Protein AF-A0A9K3L4Z2-F1 (afdb_monomer)

pLDDT: mean 72.69, std 15.09, range [35.88, 93.69]

Sequence (252 aa):
MVKKVGIGAVCSAPLRYMRPLRVIQTKHPQIVGTPRIEQLLALRKELKRLNKRLQVCIVFRHDDFPNEEIYCHERFCRVEVESPTAQLFGDIEADEDVEVVEEEEPTDELPAEVQPHSVGVDDRFLLRNDGFNVDDDRDPAPENIPVPGETLNDQQTWGWGGRCHRKVFGAADDKPKLIQLTDSESKLMTILSLFLCLFPATYLDEVLLAEINRNLDKEKARRIGLGEFLRFLGLWYYMAGLRRILTLTAGL

Organism: NCBI:txid303405

Mean predicted aligned error: 21.63 Å

Secondary structure (DSSP, 8-state):
--PPPBTT-EEEEEGGG-B-HHHHHHH-S---S-PEEEEEEEEEEEEEEETTEEEEEEEEEETTEEEEEEEEEGGG-EEEEPPPGGGBPP-------------PPP-----S------TTS-HHHHHHHTT-----TTSPPGGGSPPTTPPPPTTS--S--SS-HHHHTT--------TT--TTHHHHS-HHHHHHTTS-HHHIIIIIHHHHHHHHHHTTPPP--HHHHHHHHHHHHHHHHHHHHHHHHTT-

Foldseek 3Di:
DQFFDFQFFWKKFWLVQKDPPVLSCVVVVDPDDTDIDTRWGFHDWDFDQDPNATATKTWTDDPSCNPDIMIGGPVRIDTPGHDDPVGTDDDDDRDPDPDDDDDDDDDDDDDDDPDPDDPDDDCVVVCVVVVDPDDDPVPDDPVLDDDPPDDDDPVSDDDDPPDDVCVVVVPDPDDDDDPPDDPVRVVVDDPVVVVVSVDDPCCCPPPVLVVVQVVCVVVVHDRDDPVRVVVVVVVVVVVVVVVVVCVVVVVD

Solvent-accessible surface area (backbone atoms only — not comparable to full-atom values): 16151 Å² total; per-residue (Å²): 132,86,78,63,67,14,46,67,13,31,22,33,36,42,56,86,63,44,31,57,58,67,67,51,38,74,78,47,78,74,76,78,79,74,58,64,47,68,72,29,32,29,61,49,79,44,81,42,77,52,97,90,38,77,36,52,22,37,33,26,45,35,84,94,38,80,88,50,76,34,34,31,49,50,93,58,56,41,75,75,43,75,29,66,84,92,38,53,63,74,93,72,76,67,81,79,76,86,76,81,84,75,91,77,78,96,69,84,88,70,80,93,72,80,72,88,74,69,94,87,61,71,62,67,63,54,42,46,71,74,68,44,88,73,84,72,87,77,67,67,56,81,88,69,55,77,58,94,87,63,78,82,56,87,85,76,62,90,72,87,83,86,63,61,64,56,60,74,72,65,54,72,92,71,70,95,70,61,93,90,55,54,83,69,57,62,72,74,46,51,73,67,58,56,54,52,72,77,48,62,64,66,54,46,58,66,49,51,44,46,52,51,34,57,52,30,55,74,71,71,47,80,78,70,53,72,72,56,52,51,50,51,53,51,50,53,54,50,55,62,51,46,57,60,50,52,63,60,58,72,73,109

Radius of gyration: 30.47 Å; Cα contacts (8 Å, |Δi|>4): 217; chains: 1; bounding box: 78×67×71 Å

Structure (mmCIF, N/CA/C/O backbone):
data_AF-A0A9K3L4Z2-F1
#
_entry.id   AF-A0A9K3L4Z2-F1
#
loop_
_atom_site.group_PDB
_atom_site.id
_atom_site.type_symbol
_atom_site.label_atom_id
_atom_site.label_alt_id
_atom_site.label_comp_id
_atom_site.label_asym_id
_atom_site.label_entity_id
_atom_site.label_seq_id
_atom_site.pdbx_PDB_ins_code
_atom_site.Cartn_x
_atom_site.Cartn_y
_atom_site.Cartn_z
_atom_site.occupancy
_atom_site.B_iso_or_equiv
_atom_site.auth_seq_id
_atom_site.auth_comp_id
_atom_site.auth_asym_id
_atom_site.auth_atom_id
_atom_site.pdbx_PDB_model_num
ATOM 1 N N . MET A 1 1 ? 22.166 -13.997 -35.007 1.00 44.91 1 MET A N 1
ATOM 2 C CA . MET A 1 1 ? 23.230 -14.349 -34.044 1.00 44.91 1 MET A CA 1
ATOM 3 C C . MET A 1 1 ? 22.890 -13.704 -32.714 1.00 44.91 1 MET A C 1
ATOM 5 O O . MET A 1 1 ? 22.594 -12.514 -32.699 1.00 44.91 1 MET A O 1
ATOM 9 N N . VAL A 1 2 ? 22.825 -14.490 -31.638 1.00 56.91 2 VAL A N 1
ATOM 10 C CA . VAL A 1 2 ? 22.611 -13.967 -30.282 1.00 56.91 2 VAL A CA 1
ATOM 11 C C . VAL A 1 2 ? 23.925 -13.331 -29.848 1.00 56.91 2 VAL A C 1
ATOM 13 O O . VAL A 1 2 ? 24.917 -14.039 -29.685 1.00 56.91 2 VAL A O 1
ATOM 16 N N . LYS A 1 3 ? 23.947 -12.000 -29.747 1.00 64.50 3 LYS A N 1
ATOM 17 C CA . LYS A 1 3 ? 25.141 -11.266 -29.330 1.00 64.50 3 LYS A CA 1
ATOM 18 C C . LYS A 1 3 ? 25.457 -11.611 -27.879 1.00 64.50 3 LYS A C 1
ATOM 20 O O . LYS A 1 3 ? 24.581 -11.479 -27.023 1.00 64.50 3 LYS A O 1
ATOM 25 N N . LYS A 1 4 ? 26.678 -12.067 -27.607 1.00 66.81 4 LYS A N 1
ATOM 26 C CA . LYS A 1 4 ? 27.110 -12.456 -26.258 1.00 66.81 4 LYS A CA 1
ATOM 27 C C . LYS A 1 4 ? 27.715 -11.258 -25.527 1.00 66.81 4 LYS A C 1
ATOM 29 O O . LYS A 1 4 ? 28.406 -10.439 -26.129 1.00 66.81 4 LYS A O 1
ATOM 34 N N . VAL A 1 5 ? 27.441 -11.151 -24.229 1.00 70.00 5 VAL A N 1
ATOM 35 C CA . VAL A 1 5 ? 28.008 -10.101 -23.374 1.00 70.00 5 VAL A CA 1
ATOM 36 C C . VAL A 1 5 ? 29.368 -10.578 -22.854 1.00 70.00 5 VAL A C 1
ATOM 38 O O . VAL A 1 5 ? 29.492 -11.698 -22.360 1.00 70.00 5 VAL A O 1
ATOM 41 N N . GLY A 1 6 ? 30.381 -9.722 -22.945 1.00 71.88 6 GLY A N 1
ATOM 42 C CA . GLY A 1 6 ? 31.702 -9.938 -22.355 1.00 71.88 6 GLY A CA 1
ATOM 43 C C . GLY A 1 6 ? 32.213 -8.687 -21.649 1.00 71.88 6 GLY A C 1
ATOM 44 O O . GLY A 1 6 ? 31.587 -7.626 -21.726 1.00 71.88 6 GLY A O 1
ATOM 45 N N . ILE A 1 7 ? 33.354 -8.804 -20.972 1.00 74.56 7 ILE A N 1
ATOM 46 C CA . ILE A 1 7 ? 34.056 -7.672 -20.357 1.00 74.56 7 ILE A CA 1
ATOM 47 C C . ILE A 1 7 ? 34.390 -6.665 -21.467 1.00 74.56 7 ILE A C 1
ATOM 49 O O . ILE A 1 7 ? 34.905 -7.034 -22.522 1.00 74.56 7 ILE A O 1
ATOM 53 N N . GLY A 1 8 ? 34.026 -5.400 -21.267 1.00 72.75 8 GLY A N 1
ATOM 54 C CA . GLY A 1 8 ? 34.211 -4.320 -22.238 1.00 72.75 8 GLY A CA 1
ATOM 55 C C . GLY A 1 8 ? 33.156 -4.237 -23.348 1.00 72.75 8 GLY A C 1
ATOM 56 O O . GLY A 1 8 ? 33.296 -3.398 -24.236 1.00 72.75 8 GLY A O 1
ATOM 57 N N . ALA A 1 9 ? 32.100 -5.060 -23.326 1.00 81.00 9 ALA A N 1
ATOM 58 C CA . ALA A 1 9 ? 31.003 -4.936 -24.288 1.00 81.00 9 ALA A CA 1
ATOM 59 C C . ALA A 1 9 ? 30.229 -3.625 -24.078 1.00 81.00 9 ALA A C 1
ATOM 61 O O . ALA A 1 9 ? 29.885 -3.273 -22.945 1.00 81.00 9 ALA A O 1
ATOM 62 N N . VAL A 1 10 ? 29.909 -2.937 -25.179 1.00 84.56 10 VAL A N 1
ATOM 63 C CA . VAL A 1 10 ? 29.081 -1.725 -25.152 1.00 84.56 10 VAL A CA 1
ATOM 64 C C . VAL A 1 10 ? 27.622 -2.137 -25.253 1.00 84.56 10 VAL A C 1
ATOM 66 O O . VAL A 1 10 ? 27.203 -2.775 -26.225 1.00 84.56 10 VAL A O 1
ATOM 69 N N . CYS A 1 11 ? 26.852 -1.787 -24.231 1.00 85.62 11 CYS A N 1
ATOM 70 C CA . CYS A 1 11 ? 25.474 -2.211 -24.062 1.00 85.62 11 CYS A CA 1
ATOM 71 C C . CYS A 1 11 ? 24.530 -1.016 -23.910 1.00 85.62 11 CYS A C 1
ATOM 73 O O . CYS A 1 11 ? 24.928 0.069 -23.492 1.00 85.62 11 CYS A O 1
ATOM 75 N N . SER A 1 12 ? 23.246 -1.248 -24.169 1.00 86.75 12 SER A N 1
ATOM 76 C CA . SER A 1 12 ? 22.172 -0.343 -23.774 1.00 86.75 12 SER A CA 1
ATOM 77 C C . SER A 1 12 ? 21.147 -1.041 -22.895 1.00 86.75 12 SER A C 1
ATOM 79 O O . SER A 1 12 ? 20.778 -2.197 -23.130 1.00 86.75 12 SER A O 1
ATOM 81 N N . ALA A 1 13 ? 20.634 -0.326 -21.894 1.00 87.69 13 ALA A N 1
ATOM 82 C CA . ALA A 1 13 ? 19.644 -0.842 -20.953 1.00 87.69 13 ALA A CA 1
ATOM 83 C C . ALA A 1 13 ? 18.588 0.222 -20.592 1.00 87.69 13 ALA A C 1
ATOM 85 O O . ALA A 1 13 ? 18.886 1.416 -20.541 1.00 87.69 13 ALA A O 1
ATOM 86 N N . PRO A 1 14 ? 17.329 -0.182 -20.348 1.00 87.75 14 PRO A N 1
ATOM 87 C CA . PRO A 1 14 ? 16.264 0.727 -19.929 1.00 87.75 14 PRO A CA 1
ATOM 88 C C . PRO A 1 14 ? 16.491 1.274 -18.510 1.00 87.75 14 PRO A C 1
ATOM 90 O O . PRO A 1 14 ? 16.608 0.508 -17.551 1.00 87.75 14 PRO A O 1
ATOM 93 N N . LEU A 1 15 ? 16.426 2.601 -18.357 1.00 85.88 15 LEU A N 1
ATOM 94 C CA . LEU A 1 15 ? 16.711 3.329 -17.112 1.00 85.88 15 LEU A CA 1
ATOM 95 C C . LEU A 1 15 ? 15.888 2.835 -15.908 1.00 85.88 15 LEU A C 1
ATOM 97 O O . LEU A 1 15 ? 16.384 2.752 -14.788 1.00 85.88 15 LEU A O 1
ATOM 101 N N . ARG A 1 16 ? 14.632 2.433 -16.144 1.00 83.44 16 ARG A N 1
ATOM 102 C CA . ARG A 1 16 ? 13.699 1.925 -15.118 1.00 83.44 16 ARG A CA 1
ATOM 103 C C . ARG A 1 16 ? 14.215 0.683 -14.376 1.00 83.44 16 ARG A C 1
ATOM 105 O O . ARG A 1 16 ? 13.893 0.479 -13.201 1.00 83.44 16 ARG A O 1
ATOM 112 N N . TYR A 1 17 ? 14.974 -0.161 -15.069 1.00 86.25 17 TYR A N 1
ATOM 113 C CA . TYR A 1 17 ? 15.453 -1.443 -14.548 1.00 86.25 17 TYR A CA 1
ATOM 114 C C . TYR A 1 17 ? 16.904 -1.383 -14.067 1.00 86.25 17 TYR A C 1
ATOM 116 O O . TYR A 1 17 ? 17.427 -2.385 -13.585 1.00 86.25 17 TYR A O 1
ATOM 124 N N . MET A 1 18 ? 17.540 -0.215 -14.158 1.00 86.75 18 MET A N 1
ATOM 125 C CA . MET A 1 18 ? 18.882 0.005 -13.640 1.00 86.75 18 MET A CA 1
ATOM 126 C C . MET A 1 18 ? 18.853 0.137 -12.108 1.00 86.75 18 MET A C 1
ATOM 128 O O . MET A 1 18 ? 17.848 0.524 -11.490 1.00 86.75 18 MET A O 1
ATOM 132 N N . ARG A 1 19 ? 19.972 -0.206 -11.475 1.00 88.12 19 ARG A N 1
ATOM 133 C CA . ARG A 1 19 ? 20.229 -0.086 -10.035 1.00 88.12 19 ARG A CA 1
ATOM 134 C C . ARG A 1 19 ? 21.661 0.417 -9.808 1.00 88.12 19 ARG A C 1
ATOM 136 O O . ARG A 1 19 ? 22.475 0.212 -10.696 1.00 88.12 19 ARG A O 1
ATOM 143 N N . PRO A 1 20 ? 21.997 1.011 -8.648 1.00 87.12 20 PRO A N 1
ATOM 144 C CA . PRO A 1 20 ? 21.116 1.363 -7.532 1.00 87.12 20 PRO A CA 1
ATOM 145 C C . PRO A 1 20 ? 20.134 2.490 -7.883 1.00 87.12 20 PRO A C 1
ATOM 147 O O . PRO A 1 20 ? 20.487 3.457 -8.546 1.00 87.12 20 PRO A O 1
ATOM 150 N N . LEU A 1 21 ? 18.888 2.388 -7.407 1.00 83.69 21 LEU A N 1
ATOM 151 C CA . LEU A 1 21 ? 17.825 3.335 -7.777 1.00 83.69 21 LEU A CA 1
ATOM 152 C C . LEU A 1 21 ? 18.119 4.774 -7.315 1.00 83.69 21 LEU A C 1
ATOM 154 O O . LEU A 1 21 ? 17.754 5.716 -8.005 1.00 83.69 21 LEU A O 1
ATOM 158 N N . ARG A 1 22 ? 18.811 4.934 -6.177 1.00 84.00 22 ARG A N 1
ATOM 159 C CA . ARG A 1 22 ? 19.188 6.245 -5.619 1.00 84.00 22 ARG A CA 1
ATOM 160 C C . ARG A 1 22 ? 20.042 7.049 -6.599 1.00 84.00 22 ARG A C 1
ATOM 162 O O . ARG A 1 22 ? 19.693 8.175 -6.918 1.00 84.00 22 ARG A O 1
ATOM 169 N N . VAL A 1 23 ? 21.093 6.423 -7.123 1.00 83.94 23 VAL A N 1
ATOM 170 C CA . VAL A 1 23 ? 22.027 6.997 -8.105 1.00 83.94 23 VAL A CA 1
ATOM 171 C C . VAL A 1 23 ? 21.284 7.502 -9.342 1.00 83.94 23 VAL A C 1
ATOM 173 O O . VAL A 1 23 ? 21.450 8.636 -9.788 1.00 83.94 23 VAL A O 1
ATOM 176 N N . ILE A 1 24 ? 20.384 6.664 -9.851 1.00 84.75 24 ILE A N 1
ATOM 177 C CA . ILE A 1 24 ? 19.607 6.945 -11.056 1.00 84.75 24 ILE A CA 1
ATOM 178 C C . ILE A 1 24 ? 18.611 8.080 -10.821 1.00 84.75 24 ILE A C 1
ATOM 180 O O . ILE A 1 24 ? 18.479 8.957 -11.668 1.00 84.75 24 ILE A O 1
ATOM 184 N N . GLN A 1 25 ? 17.926 8.087 -9.676 1.00 81.94 25 GLN A N 1
ATOM 185 C CA . GLN A 1 25 ? 16.937 9.111 -9.333 1.00 81.94 25 GLN A CA 1
ATOM 186 C C . GLN A 1 25 ? 17.565 10.480 -9.071 1.00 81.94 25 GLN A C 1
ATOM 188 O O . GLN A 1 25 ? 16.950 11.486 -9.414 1.00 81.94 25 GLN A O 1
ATOM 193 N N . THR A 1 26 ? 18.781 10.534 -8.519 1.00 83.12 26 THR A N 1
ATOM 194 C CA . THR A 1 26 ? 19.517 11.795 -8.341 1.00 83.12 26 THR A CA 1
ATOM 195 C C . THR A 1 26 ? 19.740 12.498 -9.679 1.00 83.12 26 THR A C 1
ATOM 197 O O . THR A 1 26 ? 19.582 13.712 -9.771 1.00 83.12 26 THR A O 1
ATOM 200 N N . LYS A 1 27 ? 20.078 11.738 -10.728 1.00 79.00 27 LYS A N 1
ATOM 201 C CA . LYS A 1 27 ? 20.357 12.290 -12.060 1.00 79.00 27 LYS A CA 1
ATOM 202 C C . LYS A 1 27 ? 19.108 12.416 -12.941 1.00 79.00 27 LYS A C 1
ATOM 204 O O . LYS A 1 27 ? 19.005 13.350 -13.730 1.00 79.00 27 LYS A O 1
ATOM 209 N N . HIS A 1 28 ? 18.138 11.517 -12.778 1.00 75.38 28 HIS A N 1
ATOM 210 C CA . HIS A 1 28 ? 16.884 11.490 -13.534 1.00 75.38 28 HIS A CA 1
ATOM 211 C C . HIS A 1 28 ? 15.667 11.425 -12.590 1.00 75.38 28 HIS A C 1
ATOM 213 O O . HIS A 1 28 ? 15.054 10.365 -12.437 1.00 75.38 28 HIS A O 1
ATOM 219 N N . PRO A 1 29 ? 15.277 12.553 -11.964 1.00 69.69 29 PRO A N 1
ATOM 220 C CA . PRO A 1 29 ? 14.195 12.592 -10.974 1.00 69.69 29 PRO A CA 1
ATOM 221 C C . PRO A 1 29 ? 12.802 12.339 -11.571 1.00 69.69 29 PRO A C 1
ATOM 223 O O . PRO A 1 29 ? 11.899 11.892 -10.866 1.00 69.69 29 PRO A O 1
ATOM 226 N N . GLN A 1 30 ? 12.615 12.586 -12.871 1.00 69.50 30 GLN A N 1
ATOM 227 C CA . GLN A 1 30 ? 11.361 12.340 -13.586 1.00 69.50 30 GLN A CA 1
ATOM 228 C C . GLN A 1 30 ? 11.618 11.473 -14.817 1.00 69.50 30 GLN A C 1
ATOM 230 O O . GLN A 1 30 ? 11.832 11.961 -15.925 1.00 69.50 30 GLN A O 1
ATOM 235 N N . ILE A 1 31 ? 11.605 10.156 -14.618 1.00 65.31 31 ILE A N 1
ATOM 236 C CA . ILE A 1 31 ? 11.693 9.195 -15.718 1.00 65.31 31 ILE A CA 1
ATOM 237 C C . ILE A 1 31 ? 10.312 9.109 -16.378 1.00 65.31 31 ILE A C 1
ATOM 239 O O . ILE A 1 31 ? 9.449 8.349 -15.940 1.00 65.31 31 ILE A O 1
ATOM 243 N N . VAL A 1 32 ? 10.087 9.909 -17.419 1.00 62.50 32 VAL A N 1
ATOM 244 C CA . VAL A 1 32 ? 8.883 9.807 -18.254 1.00 62.50 32 VAL A CA 1
ATOM 245 C C . VAL A 1 32 ? 9.135 8.750 -19.333 1.00 62.50 32 VAL A C 1
ATOM 247 O O . VAL A 1 32 ? 10.020 8.899 -20.171 1.00 62.50 32 VAL A O 1
ATOM 250 N N . GLY A 1 33 ? 8.378 7.651 -19.296 1.00 68.56 33 GLY A N 1
ATOM 251 C CA . GLY A 1 33 ? 8.519 6.530 -20.235 1.00 68.56 33 GLY A CA 1
ATOM 252 C C . GLY A 1 33 ? 9.623 5.531 -19.863 1.00 68.56 33 GLY A C 1
ATOM 253 O O . GLY A 1 33 ? 9.927 5.314 -18.690 1.00 68.56 33 GLY A O 1
ATOM 254 N N . THR A 1 34 ? 10.204 4.870 -20.868 1.00 68.31 34 THR A N 1
ATOM 255 C CA . THR A 1 34 ? 11.309 3.905 -20.704 1.00 68.31 34 THR A CA 1
ATOM 256 C C . THR A 1 34 ? 12.524 4.312 -21.543 1.00 68.31 34 THR A C 1
ATOM 258 O O . THR A 1 34 ? 12.875 3.588 -22.481 1.00 68.31 34 THR A O 1
ATOM 261 N N . PRO A 1 35 ? 13.162 5.464 -21.252 1.00 80.75 35 PRO A N 1
ATOM 262 C CA . PRO A 1 35 ? 14.387 5.848 -21.943 1.00 80.75 35 PRO A CA 1
ATOM 263 C C . PRO A 1 35 ? 15.467 4.785 -21.706 1.00 80.75 35 PRO A C 1
ATOM 265 O O . PRO A 1 35 ? 15.578 4.221 -20.610 1.00 80.75 35 PRO A O 1
ATOM 268 N N . ARG A 1 36 ? 16.231 4.472 -22.753 1.00 85.38 36 ARG A N 1
ATOM 269 C CA . ARG A 1 36 ? 17.397 3.589 -22.666 1.00 85.38 36 ARG A CA 1
ATOM 270 C C . ARG A 1 36 ? 18.640 4.450 -22.487 1.00 85.38 36 ARG A C 1
ATOM 272 O O . ARG A 1 36 ? 18.758 5.473 -23.149 1.00 85.38 36 ARG A O 1
ATOM 279 N N . ILE A 1 37 ? 19.532 4.030 -21.596 1.00 83.69 37 ILE A N 1
ATOM 280 C CA . ILE A 1 37 ? 20.902 4.540 -21.566 1.00 83.69 37 ILE A CA 1
ATOM 281 C C . ILE A 1 37 ? 21.705 3.693 -22.549 1.00 83.69 37 ILE A C 1
ATOM 283 O O . ILE A 1 37 ? 21.645 2.461 -22.483 1.00 83.69 37 ILE A O 1
ATOM 287 N N . GLU A 1 38 ? 22.402 4.358 -23.459 1.00 85.81 38 GLU A N 1
ATOM 288 C CA . GLU A 1 38 ? 23.345 3.766 -24.410 1.00 85.81 38 GLU A CA 1
ATOM 289 C C . GLU A 1 38 ? 24.772 3.853 -23.847 1.00 85.81 38 GLU A C 1
ATOM 291 O O . GLU A 1 38 ? 24.983 4.459 -22.805 1.00 85.81 38 GLU A O 1
ATOM 296 N N . GLN A 1 39 ? 25.757 3.241 -24.504 1.00 83.31 39 GLN A N 1
ATOM 297 C CA . GLN A 1 39 ? 27.177 3.355 -24.120 1.00 83.31 39 GLN A CA 1
ATOM 298 C C . GLN A 1 39 ? 27.545 2.818 -22.718 1.00 83.31 39 GLN A C 1
ATOM 300 O O . GLN A 1 39 ? 28.528 3.239 -22.108 1.00 83.31 39 GLN A O 1
ATOM 305 N N . LEU A 1 40 ? 26.800 1.841 -22.194 1.00 83.50 40 LEU A N 1
ATOM 306 C CA . LEU A 1 40 ? 27.140 1.168 -20.937 1.00 83.50 40 LEU A CA 1
ATOM 307 C C . LEU A 1 40 ? 28.300 0.193 -21.161 1.00 83.50 40 LEU A C 1
ATOM 309 O O . LEU A 1 40 ? 28.169 -0.750 -21.942 1.00 83.50 40 LEU A O 1
ATOM 313 N N . LEU A 1 41 ? 29.406 0.368 -20.439 1.00 85.25 41 LEU A N 1
ATOM 314 C CA . LEU A 1 41 ? 30.552 -0.540 -20.502 1.00 85.25 41 LEU A CA 1
ATOM 315 C C . LEU A 1 41 ? 30.379 -1.678 -19.499 1.00 85.25 41 LEU A C 1
ATOM 317 O O . LEU A 1 41 ? 30.416 -1.447 -18.290 1.00 85.25 41 LEU A O 1
ATOM 321 N N . ALA A 1 42 ? 30.195 -2.904 -19.990 1.00 84.44 42 ALA A N 1
ATOM 322 C CA . ALA A 1 42 ? 30.055 -4.085 -19.142 1.00 84.44 42 ALA A CA 1
ATOM 323 C C . ALA A 1 42 ? 31.389 -4.441 -18.464 1.00 84.44 42 ALA A C 1
ATOM 325 O O . ALA A 1 42 ? 32.400 -4.647 -19.131 1.00 84.44 42 ALA A O 1
ATOM 326 N N . LEU A 1 43 ? 31.393 -4.536 -17.135 1.00 83.25 43 LEU A N 1
ATOM 327 C CA . LEU A 1 43 ? 32.572 -4.898 -16.344 1.00 83.25 43 LEU A CA 1
ATOM 328 C C . LEU A 1 43 ? 32.564 -6.377 -15.975 1.00 83.25 43 LEU A C 1
ATOM 330 O O . LEU A 1 43 ? 33.534 -7.083 -16.226 1.00 83.25 43 LEU A O 1
ATOM 334 N N . ARG A 1 44 ? 31.477 -6.835 -15.347 1.00 83.38 44 ARG A N 1
ATOM 335 C CA . ARG A 1 44 ? 31.371 -8.186 -14.788 1.00 83.38 44 ARG A CA 1
ATOM 336 C C . ARG A 1 44 ? 29.931 -8.672 -14.686 1.00 83.38 44 ARG A C 1
ATOM 338 O O . ARG A 1 44 ? 29.003 -7.863 -14.632 1.00 83.38 44 ARG A O 1
ATOM 345 N N . LYS A 1 45 ? 29.769 -9.994 -14.647 1.00 84.88 45 LYS A N 1
ATOM 346 C CA . LYS A 1 45 ? 28.507 -10.698 -14.395 1.00 84.88 45 LYS A CA 1
ATOM 347 C C . LYS A 1 45 ? 28.513 -11.170 -12.937 1.00 84.88 45 LYS A C 1
ATOM 349 O O . LYS A 1 45 ? 29.452 -11.838 -12.523 1.00 84.88 45 LYS A O 1
ATOM 354 N N . GLU A 1 46 ? 27.513 -10.774 -12.155 1.00 84.38 46 GLU A N 1
ATOM 355 C CA . GLU A 1 46 ? 27.404 -11.064 -10.717 1.00 84.38 46 GLU A CA 1
ATOM 356 C C . GLU A 1 46 ? 25.969 -11.442 -10.337 1.00 84.38 46 GLU A C 1
ATOM 358 O O . GLU A 1 46 ? 25.007 -10.884 -10.869 1.00 84.38 46 GLU A O 1
ATOM 363 N N . LEU A 1 47 ? 25.815 -12.333 -9.355 1.00 82.50 47 LEU A N 1
ATOM 364 C CA . LEU A 1 47 ? 24.529 -12.579 -8.707 1.00 82.50 47 LEU A CA 1
ATOM 365 C C . LEU A 1 47 ? 24.237 -11.444 -7.725 1.00 82.50 47 LEU A C 1
ATOM 367 O O . LEU A 1 47 ? 24.964 -11.234 -6.755 1.00 82.50 47 LEU A O 1
ATOM 371 N N . LYS A 1 48 ? 23.157 -10.699 -7.969 1.00 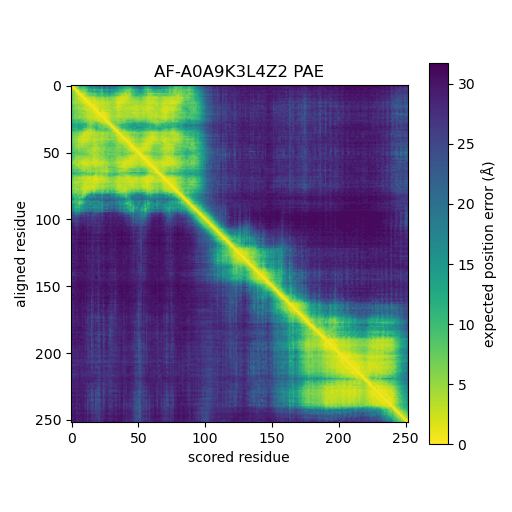83.00 48 LYS A N 1
ATOM 372 C CA . LYS A 1 48 ? 22.681 -9.656 -7.053 1.00 83.00 48 LYS A CA 1
ATOM 373 C C . LYS A 1 48 ? 21.232 -9.896 -6.680 1.00 83.00 48 LYS A C 1
ATOM 375 O O . LYS A 1 48 ? 20.420 -10.346 -7.486 1.00 83.00 48 LYS A O 1
ATOM 380 N N . ARG A 1 49 ? 20.893 -9.554 -5.436 1.00 81.56 49 ARG A N 1
ATOM 381 C CA . ARG A 1 49 ? 19.521 -9.652 -4.942 1.00 81.56 49 ARG A CA 1
ATOM 382 C C . ARG A 1 49 ? 18.673 -8.529 -5.543 1.00 81.56 49 ARG A C 1
ATOM 384 O O . ARG A 1 49 ? 18.766 -7.374 -5.130 1.00 81.56 49 ARG A O 1
ATOM 391 N N . LEU A 1 50 ? 17.830 -8.871 -6.511 1.00 77.69 50 LEU A N 1
ATOM 392 C CA . LEU A 1 50 ? 16.859 -7.981 -7.145 1.00 77.69 50 LEU A CA 1
ATOM 393 C C . LEU A 1 50 ? 15.444 -8.430 -6.778 1.00 77.69 50 LEU A C 1
ATOM 395 O O . LEU A 1 50 ? 15.094 -9.595 -6.919 1.00 77.69 50 LEU A O 1
ATOM 399 N N . ASN A 1 51 ? 14.604 -7.502 -6.307 1.00 76.94 51 ASN A N 1
ATOM 400 C CA . ASN A 1 51 ? 13.208 -7.789 -5.940 1.00 76.94 51 ASN A CA 1
ATOM 401 C C . ASN A 1 51 ? 13.057 -9.038 -5.042 1.00 76.94 51 ASN A C 1
ATOM 403 O O . ASN A 1 51 ? 12.178 -9.865 -5.262 1.00 76.94 51 ASN A O 1
ATOM 407 N N . LYS A 1 52 ? 13.924 -9.153 -4.027 1.00 78.88 52 LYS A N 1
ATOM 408 C CA . LYS A 1 52 ? 14.011 -10.266 -3.061 1.00 78.88 52 LYS A CA 1
ATOM 409 C C . LYS A 1 52 ? 14.533 -11.604 -3.602 1.00 78.88 52 LYS A C 1
ATOM 411 O O . LYS A 1 52 ? 14.782 -12.469 -2.771 1.00 78.88 52 LYS A O 1
ATOM 416 N N . ARG A 1 53 ? 14.783 -11.746 -4.906 1.00 82.81 53 ARG A N 1
ATOM 417 C CA . ARG A 1 53 ? 15.346 -12.958 -5.528 1.00 82.81 53 ARG A CA 1
ATOM 418 C C . ARG A 1 53 ? 16.805 -12.749 -5.925 1.00 82.81 53 ARG A C 1
ATOM 420 O O . ARG A 1 53 ? 17.192 -11.626 -6.253 1.00 82.81 53 ARG A O 1
ATOM 427 N N . LEU A 1 54 ? 17.616 -13.802 -5.887 1.00 83.38 54 LEU A N 1
ATOM 428 C CA . LEU A 1 54 ? 18.954 -13.773 -6.476 1.00 83.38 54 LEU A CA 1
ATOM 429 C C . LEU A 1 54 ? 18.809 -13.829 -7.991 1.00 83.38 54 LEU A C 1
ATOM 431 O O . LEU A 1 54 ? 18.094 -14.669 -8.525 1.00 83.38 54 LEU A O 1
ATOM 435 N N . GLN A 1 55 ? 19.409 -12.865 -8.679 1.00 83.81 55 GLN A N 1
ATOM 436 C CA . GLN A 1 55 ? 19.316 -12.773 -10.126 1.00 83.81 55 GLN A CA 1
ATOM 437 C C . GLN A 1 55 ? 20.663 -12.413 -10.732 1.00 83.81 55 GLN A C 1
ATOM 439 O O . GLN A 1 55 ? 21.426 -11.609 -10.186 1.00 83.81 55 GLN A O 1
ATOM 444 N N . VAL A 1 56 ? 20.915 -12.977 -11.906 1.00 85.62 56 VAL A N 1
ATOM 445 C CA . VAL A 1 56 ? 22.112 -12.721 -12.698 1.00 85.62 56 VAL A CA 1
ATOM 446 C C . VAL A 1 56 ? 22.064 -11.303 -13.266 1.00 85.62 56 VAL A C 1
ATOM 448 O O . VAL A 1 56 ? 21.200 -10.943 -14.075 1.00 85.62 56 VAL A O 1
ATOM 451 N N . CYS A 1 57 ? 23.000 -10.476 -12.817 1.00 86.81 57 CYS A N 1
ATOM 452 C CA . CYS A 1 57 ? 23.103 -9.073 -13.180 1.00 86.81 57 CYS A CA 1
ATOM 453 C C . CYS A 1 57 ? 24.429 -8.787 -13.877 1.00 86.81 57 CYS A C 1
ATOM 455 O O . CYS A 1 57 ? 25.467 -9.348 -13.537 1.00 86.81 57 CYS A O 1
ATOM 457 N N . ILE A 1 58 ? 24.402 -7.850 -14.817 1.00 86.88 58 ILE A N 1
ATOM 458 C CA . ILE A 1 58 ? 25.606 -7.285 -15.419 1.00 86.88 58 ILE A CA 1
ATOM 459 C C . ILE A 1 58 ? 25.868 -5.944 -14.740 1.00 86.88 58 ILE A C 1
ATOM 461 O O . ILE A 1 58 ? 24.962 -5.113 -14.616 1.00 86.88 58 ILE A O 1
ATOM 465 N N . VAL A 1 59 ? 27.098 -5.758 -14.273 1.00 88.50 59 VAL A N 1
ATOM 466 C CA . VAL A 1 59 ? 27.595 -4.509 -13.698 1.00 88.50 59 VAL A CA 1
ATOM 467 C C . VAL A 1 59 ? 28.242 -3.690 -14.807 1.00 88.50 59 VAL A C 1
ATOM 469 O O . VAL A 1 59 ? 29.062 -4.204 -15.569 1.00 88.50 59 VAL A O 1
ATOM 472 N N . PHE A 1 60 ? 27.882 -2.415 -14.881 1.00 88.56 60 PHE A N 1
ATOM 473 C CA . PHE A 1 60 ? 28.322 -1.468 -15.888 1.00 88.56 60 PHE A CA 1
ATOM 474 C C . PHE A 1 60 ? 29.004 -0.252 -15.263 1.00 88.56 60 PHE A C 1
ATOM 476 O O . PHE A 1 60 ? 28.679 0.175 -14.150 1.00 88.56 60 PHE A O 1
ATOM 483 N N . ARG A 1 61 ? 29.892 0.351 -16.051 1.00 87.50 61 ARG A N 1
ATOM 484 C CA . ARG A 1 61 ? 30.394 1.711 -15.859 1.00 87.50 61 ARG A CA 1
ATOM 485 C C . ARG A 1 61 ? 29.866 2.599 -16.979 1.00 87.50 61 ARG A C 1
ATOM 487 O O . ARG A 1 61 ? 29.742 2.152 -18.118 1.00 87.50 61 ARG A O 1
ATOM 494 N N . HIS A 1 62 ? 29.548 3.842 -16.652 1.00 85.69 62 HIS A N 1
ATOM 495 C CA . HIS A 1 62 ? 29.063 4.818 -17.617 1.00 85.69 62 HIS A CA 1
ATOM 496 C C . HIS A 1 62 ? 29.581 6.206 -17.247 1.00 85.69 62 HIS A C 1
ATOM 498 O O . HIS A 1 62 ? 29.683 6.522 -16.062 1.00 85.69 62 HIS A O 1
ATOM 504 N N . ASP A 1 63 ? 29.878 7.039 -18.242 1.00 82.62 63 ASP A N 1
ATOM 505 C CA . ASP A 1 63 ? 30.475 8.367 -18.033 1.00 82.62 63 ASP A CA 1
ATOM 506 C C . ASP A 1 63 ? 29.556 9.302 -17.240 1.00 82.62 63 ASP A C 1
ATOM 508 O O . ASP A 1 63 ? 30.012 10.126 -16.451 1.00 82.62 63 ASP A O 1
ATOM 512 N N . ASP A 1 64 ? 28.242 9.107 -17.372 1.00 79.56 64 ASP A N 1
ATOM 513 C CA . ASP A 1 64 ? 27.252 9.807 -16.552 1.00 79.56 64 ASP A CA 1
ATOM 514 C C . ASP A 1 64 ? 27.326 9.501 -15.053 1.00 79.56 64 ASP A C 1
ATOM 516 O O . ASP A 1 64 ? 26.786 10.288 -14.270 1.00 79.56 64 ASP A O 1
ATOM 520 N N . PHE A 1 65 ? 27.959 8.390 -14.669 1.00 80.81 65 PHE A N 1
ATOM 521 C CA . PHE A 1 65 ? 28.088 7.899 -13.298 1.00 80.81 65 PHE A CA 1
ATOM 522 C C . PHE A 1 65 ? 29.560 7.535 -13.025 1.00 80.81 65 PHE A C 1
ATOM 524 O O . PHE A 1 65 ? 29.898 6.366 -12.839 1.00 80.81 65 PHE A O 1
ATOM 531 N N . PRO A 1 66 ? 30.475 8.522 -13.021 1.00 72.38 66 PRO A N 1
ATOM 532 C CA . PRO A 1 66 ? 31.915 8.264 -13.092 1.00 72.38 66 PRO A CA 1
ATOM 533 C C . PRO A 1 66 ? 32.481 7.542 -11.859 1.00 72.38 66 PRO A C 1
ATOM 535 O O . PRO A 1 66 ? 33.506 6.866 -11.975 1.00 72.38 66 PRO A O 1
ATOM 538 N N . ASN A 1 67 ? 31.800 7.656 -10.711 1.00 78.69 67 ASN A N 1
ATOM 539 C CA . ASN A 1 67 ? 32.230 7.124 -9.414 1.00 78.69 67 ASN A CA 1
ATOM 540 C C . ASN A 1 67 ? 31.322 6.009 -8.868 1.00 78.69 67 ASN A C 1
ATOM 542 O O . ASN A 1 67 ? 31.551 5.540 -7.756 1.00 78.69 67 ASN A O 1
ATOM 546 N N . GLU A 1 68 ? 30.282 5.603 -9.601 1.00 83.00 68 GLU A N 1
ATOM 547 C CA . GLU A 1 68 ? 29.275 4.670 -9.089 1.00 83.00 68 GLU A CA 1
ATOM 548 C C . GLU A 1 68 ? 29.004 3.547 -10.090 1.00 83.00 68 GLU A C 1
ATOM 550 O O . GLU A 1 68 ? 28.768 3.776 -11.275 1.00 83.00 68 GLU A O 1
ATOM 555 N N . GLU A 1 69 ? 29.028 2.309 -9.600 1.00 86.81 69 GLU A N 1
ATOM 556 C CA . GLU A 1 69 ? 28.706 1.138 -10.408 1.00 86.81 69 GLU A CA 1
ATOM 557 C C . GLU A 1 69 ? 27.190 0.971 -10.510 1.00 86.81 69 GLU A C 1
ATOM 559 O O . GLU A 1 69 ? 26.480 0.857 -9.504 1.00 86.81 69 GLU A O 1
ATOM 564 N N . ILE A 1 70 ? 26.698 0.894 -11.742 1.00 90.56 70 ILE A N 1
ATOM 565 C CA . ILE A 1 70 ? 25.292 0.630 -12.039 1.00 90.56 70 ILE A CA 1
ATOM 566 C C . ILE A 1 70 ? 25.140 -0.794 -12.560 1.00 90.56 70 ILE A C 1
ATOM 568 O O . ILE A 1 70 ? 26.020 -1.321 -13.222 1.00 90.56 70 ILE A O 1
ATOM 572 N N . TYR A 1 71 ? 24.034 -1.458 -12.257 1.00 90.00 71 TYR A N 1
ATOM 573 C CA . TYR A 1 71 ? 23.798 -2.837 -12.666 1.00 90.00 71 TYR A CA 1
ATOM 574 C C . TYR A 1 71 ? 22.354 -3.063 -13.102 1.00 90.00 71 TYR A C 1
ATOM 576 O O . TYR A 1 71 ? 21.433 -2.360 -12.677 1.00 90.00 71 TYR A O 1
ATOM 584 N N . CYS A 1 72 ? 22.159 -4.061 -13.960 1.00 88.94 72 CYS A N 1
ATOM 585 C CA . CYS A 1 72 ? 20.849 -4.478 -14.451 1.00 88.94 72 CYS A CA 1
ATOM 586 C C . CYS A 1 72 ? 20.808 -5.988 -14.664 1.00 88.94 72 CYS A C 1
ATOM 588 O O . CYS A 1 72 ? 21.836 -6.618 -14.900 1.00 88.94 72 CYS A O 1
ATOM 590 N N . HIS A 1 73 ? 19.606 -6.555 -14.623 1.00 87.62 73 HIS A N 1
ATOM 591 C CA . HIS A 1 73 ? 19.379 -7.949 -14.979 1.00 87.62 73 HIS A CA 1
ATOM 592 C C . HIS A 1 73 ? 19.746 -8.211 -16.450 1.00 87.62 73 HIS A C 1
ATOM 594 O O . HIS A 1 73 ? 19.381 -7.427 -17.330 1.00 87.62 73 HIS A O 1
ATOM 600 N N . GLU A 1 74 ? 20.386 -9.351 -16.727 1.00 83.88 74 GLU A N 1
ATOM 601 C CA . GLU A 1 74 ? 20.888 -9.727 -18.061 1.00 83.88 74 GLU A CA 1
ATOM 602 C C . GLU A 1 74 ? 19.813 -9.641 -19.159 1.00 83.88 74 GLU A C 1
ATOM 604 O O . GLU A 1 74 ? 20.030 -9.008 -20.187 1.00 83.88 74 GLU A O 1
ATOM 609 N N . ARG A 1 75 ? 18.605 -10.156 -18.893 1.00 83.75 75 ARG A N 1
ATOM 610 C CA . ARG A 1 75 ? 17.422 -10.060 -19.780 1.00 83.75 75 ARG A CA 1
ATOM 611 C C . ARG A 1 75 ? 17.126 -8.660 -20.348 1.00 83.75 75 ARG A C 1
ATOM 613 O O . ARG A 1 75 ? 16.539 -8.564 -21.423 1.00 83.75 75 ARG A O 1
ATOM 620 N N . PHE A 1 76 ? 17.452 -7.580 -19.634 1.00 84.00 76 PHE A N 1
ATOM 621 C CA . PHE A 1 76 ? 17.165 -6.211 -20.089 1.00 84.00 76 PHE A CA 1
ATOM 622 C C . PHE A 1 76 ? 18.353 -5.540 -20.796 1.00 84.00 76 PHE A C 1
ATOM 624 O O . PHE A 1 76 ? 18.191 -4.455 -21.369 1.00 84.00 76 PHE A O 1
ATOM 631 N N . CYS A 1 77 ? 19.518 -6.188 -20.785 1.00 82.81 77 CYS A N 1
ATOM 632 C CA . CYS A 1 77 ? 20.718 -5.745 -21.473 1.00 82.81 77 CYS A CA 1
ATOM 633 C C . CYS A 1 77 ? 20.613 -6.035 -22.976 1.00 82.81 77 CYS A C 1
ATOM 635 O O . CYS A 1 77 ? 20.269 -7.141 -23.391 1.00 82.81 77 CYS A O 1
ATOM 637 N N . ARG A 1 78 ? 20.920 -5.036 -23.807 1.00 83.00 78 ARG A N 1
ATOM 638 C CA . ARG A 1 78 ? 21.074 -5.205 -25.254 1.00 83.00 78 ARG A CA 1
ATOM 639 C C . ARG A 1 78 ? 22.509 -4.879 -25.634 1.00 83.00 78 ARG A C 1
ATOM 641 O O . ARG A 1 78 ? 22.958 -3.767 -25.394 1.00 83.00 78 ARG A O 1
ATOM 648 N N . VAL A 1 79 ? 23.204 -5.827 -26.254 1.00 81.38 79 VAL A N 1
ATOM 649 C CA . VAL A 1 79 ? 24.578 -5.621 -26.730 1.00 81.38 79 VAL A CA 1
ATOM 650 C C . VAL A 1 79 ? 24.560 -4.865 -28.055 1.00 81.38 79 VAL A C 1
ATOM 652 O O . VAL A 1 79 ? 23.917 -5.286 -29.023 1.00 81.38 79 VAL A O 1
ATOM 655 N N . GLU A 1 80 ? 25.279 -3.753 -28.110 1.00 76.44 80 GLU A N 1
ATOM 656 C CA . GLU A 1 80 ? 25.444 -2.950 -29.321 1.00 76.44 80 GLU A CA 1
ATOM 657 C C . GLU A 1 80 ? 26.750 -3.325 -30.014 1.00 76.44 80 GLU A C 1
ATOM 659 O O . GLU A 1 80 ? 26.708 -3.765 -31.170 1.00 76.4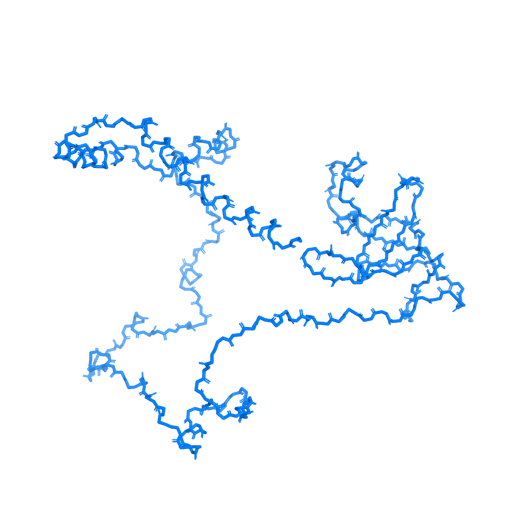4 80 GLU A O 1
ATOM 664 N N . VAL A 1 81 ? 27.859 -3.299 -29.270 1.00 75.69 81 VAL A N 1
ATOM 665 C CA . VAL A 1 81 ? 29.191 -3.722 -29.724 1.00 75.69 81 VAL A CA 1
ATOM 666 C C . VAL A 1 81 ? 29.649 -4.926 -28.906 1.00 75.69 81 VAL A C 1
ATOM 668 O O . VAL A 1 81 ? 29.681 -4.878 -27.675 1.00 75.69 81 VAL A O 1
ATOM 671 N N . GLU A 1 82 ? 29.977 -6.014 -29.601 1.00 68.94 82 GLU A N 1
ATOM 672 C CA . GLU A 1 82 ? 30.477 -7.241 -28.979 1.00 68.94 82 GLU A CA 1
ATOM 673 C C . GLU A 1 82 ? 31.921 -7.068 -28.487 1.00 68.94 82 GLU A C 1
ATOM 675 O O . GLU A 1 82 ? 32.738 -6.399 -29.120 1.00 68.94 82 GLU A O 1
ATOM 680 N N . SER A 1 83 ? 32.218 -7.686 -27.344 1.00 60.69 83 SER A N 1
ATOM 681 C CA . SER A 1 83 ? 33.568 -7.772 -26.777 1.00 60.69 83 SER A CA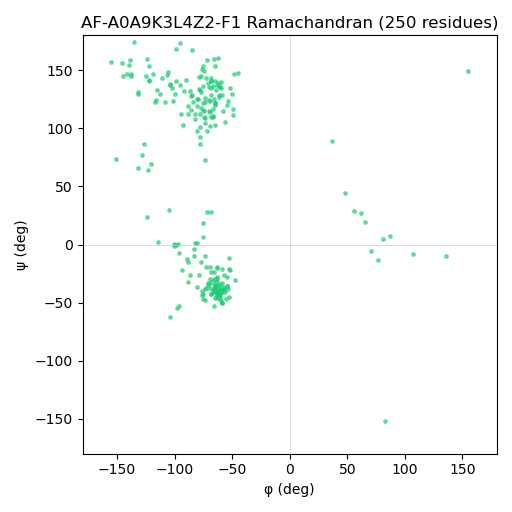 1
ATOM 682 C C . SER A 1 83 ? 34.412 -8.810 -27.541 1.00 60.69 83 SER A C 1
ATOM 684 O O . SER A 1 83 ? 33.849 -9.778 -28.064 1.00 60.69 83 SER A O 1
ATOM 686 N N . PRO A 1 84 ? 35.752 -8.655 -27.610 1.00 57.88 84 PRO A N 1
ATOM 687 C CA . PRO A 1 84 ? 36.641 -9.686 -28.138 1.00 57.88 84 PRO A CA 1
ATOM 688 C C . PRO A 1 84 ? 36.398 -11.050 -27.473 1.00 57.88 84 PRO A C 1
ATOM 690 O O . PRO A 1 84 ? 36.314 -11.158 -26.251 1.00 57.88 84 PRO A O 1
ATOM 693 N N . THR A 1 85 ? 36.338 -12.114 -28.279 1.00 56.34 85 THR A N 1
ATOM 694 C CA . THR A 1 85 ? 35.898 -13.475 -27.900 1.00 56.34 85 THR A CA 1
ATOM 695 C C . THR A 1 85 ? 36.596 -14.071 -26.665 1.00 56.34 85 THR A C 1
ATOM 697 O O . THR A 1 85 ? 36.045 -14.954 -26.017 1.00 56.34 85 THR A O 1
ATOM 700 N N . ALA A 1 86 ? 37.786 -13.579 -26.306 1.00 53.22 86 ALA A N 1
ATOM 701 C CA . ALA A 1 86 ? 38.556 -14.013 -25.139 1.00 53.22 86 ALA A CA 1
ATOM 702 C C . ALA A 1 86 ? 38.005 -13.526 -23.779 1.00 53.22 86 ALA A C 1
ATOM 704 O O . ALA A 1 86 ? 38.497 -13.966 -22.744 1.00 53.22 86 ALA A O 1
ATOM 705 N N . GLN A 1 87 ? 37.024 -12.617 -23.759 1.00 57.62 87 GLN A N 1
ATOM 706 C CA . GLN A 1 87 ? 36.504 -11.984 -22.537 1.00 57.62 87 GLN A CA 1
ATOM 707 C C . GLN A 1 87 ? 34.986 -12.152 -22.356 1.00 57.62 87 GLN A C 1
ATOM 709 O O . GLN A 1 87 ? 34.337 -11.354 -21.678 1.00 57.62 87 GLN A O 1
ATOM 714 N N . LEU A 1 88 ? 34.395 -13.179 -22.967 1.00 60.66 88 LEU A N 1
ATOM 715 C CA . LEU A 1 88 ? 32.975 -13.492 -22.797 1.00 60.66 88 LEU A CA 1
ATOM 716 C C . LEU A 1 88 ? 32.687 -13.989 -21.375 1.00 60.66 88 LEU A C 1
ATOM 718 O O . LEU A 1 88 ? 33.474 -14.743 -20.803 1.00 60.66 88 LEU A O 1
ATOM 722 N N . PHE A 1 89 ? 31.551 -13.579 -20.807 1.00 60.62 89 PHE A N 1
ATOM 723 C CA . PHE A 1 89 ? 31.118 -14.110 -19.517 1.00 60.62 89 PHE A CA 1
ATOM 724 C C . PHE A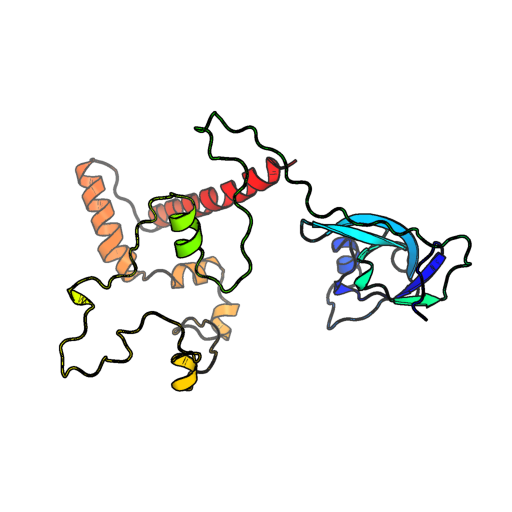 1 89 ? 30.689 -15.572 -19.669 1.00 60.62 89 PHE A C 1
ATOM 726 O O . PHE A 1 89 ? 29.973 -15.909 -20.613 1.00 60.62 89 PHE A O 1
ATOM 733 N N . GLY A 1 90 ? 31.125 -16.426 -18.740 1.00 57.22 90 GLY A N 1
ATOM 734 C CA . GLY A 1 90 ? 30.616 -17.791 -18.620 1.00 57.22 90 GLY A CA 1
ATOM 735 C C . GLY A 1 90 ? 29.142 -17.806 -18.209 1.00 57.22 90 GLY A C 1
ATOM 736 O O . GLY A 1 90 ? 28.615 -16.818 -17.678 1.00 57.22 90 GLY A O 1
ATOM 737 N N . ASP A 1 91 ? 28.476 -18.927 -18.464 1.00 56.16 91 ASP A N 1
ATOM 738 C CA . ASP A 1 91 ? 27.106 -19.154 -18.020 1.00 56.16 91 ASP A CA 1
ATOM 739 C C . ASP A 1 91 ? 27.114 -19.301 -16.492 1.00 56.16 91 ASP A C 1
ATOM 741 O O . ASP A 1 91 ? 27.559 -20.301 -15.941 1.00 56.16 91 ASP A O 1
ATOM 745 N N . ILE A 1 92 ? 26.714 -18.232 -15.801 1.00 54.16 92 ILE A N 1
ATOM 746 C CA . ILE A 1 92 ? 26.416 -18.260 -14.370 1.00 54.16 92 ILE A CA 1
ATOM 747 C C . ILE A 1 92 ? 24.920 -18.525 -14.293 1.00 54.16 92 ILE A C 1
ATOM 749 O O . ILE A 1 92 ? 24.125 -17.626 -14.583 1.00 54.16 92 ILE A O 1
ATOM 753 N N . GLU A 1 93 ? 24.552 -19.758 -13.977 1.00 53.09 93 GLU A N 1
ATOM 754 C CA . GLU A 1 93 ? 23.173 -20.120 -13.679 1.00 53.09 93 GLU A CA 1
ATOM 755 C C . GLU A 1 93 ? 22.841 -19.602 -12.272 1.00 53.09 93 GLU A C 1
ATOM 757 O O . GLU A 1 93 ? 23.673 -19.632 -11.365 1.00 53.09 93 GLU A O 1
ATOM 762 N N . ALA A 1 94 ? 21.661 -19.004 -12.108 1.00 46.78 94 ALA A N 1
ATOM 763 C CA . ALA A 1 94 ? 21.146 -18.724 -10.776 1.00 46.78 94 ALA A CA 1
ATOM 764 C C . ALA A 1 94 ? 20.504 -20.019 -10.292 1.00 46.78 94 ALA A C 1
ATOM 766 O O . ALA A 1 94 ? 19.498 -20.418 -10.873 1.00 46.78 94 ALA A O 1
ATOM 767 N N . ASP A 1 95 ? 21.088 -20.653 -9.277 1.00 43.38 95 ASP A N 1
ATOM 768 C CA . ASP A 1 95 ? 20.475 -21.813 -8.635 1.00 43.38 95 ASP A CA 1
ATOM 769 C C . ASP A 1 95 ? 19.050 -21.444 -8.195 1.00 43.38 95 ASP A C 1
ATOM 771 O O . ASP A 1 95 ? 18.830 -20.440 -7.503 1.00 43.38 95 ASP A O 1
ATOM 775 N N . GLU A 1 96 ? 18.080 -22.222 -8.673 1.00 47.94 96 GLU A N 1
ATOM 776 C CA . GLU A 1 96 ? 16.697 -22.152 -8.221 1.00 47.94 96 GLU A CA 1
ATOM 777 C C . GLU A 1 96 ? 16.658 -22.572 -6.745 1.00 47.94 96 GLU A C 1
ATOM 779 O O . GLU A 1 96 ? 17.098 -23.658 -6.388 1.00 47.94 96 GLU A O 1
ATOM 784 N N . ASP A 1 97 ? 16.196 -21.644 -5.905 1.00 42.06 97 ASP A N 1
ATOM 785 C CA . ASP A 1 97 ? 15.695 -21.823 -4.542 1.00 42.06 97 ASP A CA 1
ATOM 786 C C . ASP A 1 97 ? 16.406 -22.885 -3.671 1.00 42.06 97 ASP A C 1
ATOM 788 O O . ASP A 1 97 ? 15.972 -24.026 -3.542 1.00 42.06 97 ASP A O 1
ATOM 792 N N . VAL A 1 98 ? 17.458 -22.468 -2.953 1.00 37.09 98 VAL A N 1
ATOM 793 C CA . VAL A 1 98 ? 17.914 -23.196 -1.756 1.00 37.09 98 VAL A CA 1
ATOM 794 C C . VAL A 1 98 ? 16.883 -22.962 -0.648 1.00 37.09 98 VAL A C 1
ATOM 796 O O . VAL A 1 98 ? 16.896 -21.918 0.012 1.00 37.09 98 VAL A O 1
ATOM 799 N N . GLU A 1 99 ? 15.967 -23.914 -0.475 1.00 40.03 99 GLU A N 1
ATOM 800 C CA . GLU A 1 99 ? 15.118 -24.009 0.713 1.00 40.03 99 GLU A CA 1
ATOM 801 C C . GLU A 1 99 ? 15.995 -24.214 1.956 1.00 40.03 99 GLU A C 1
ATOM 803 O O . GLU A 1 99 ? 16.861 -25.088 2.017 1.00 40.03 99 GLU A O 1
ATOM 808 N N . VAL A 1 100 ? 15.791 -23.350 2.948 1.00 37.94 100 VAL A N 1
ATOM 809 C CA . VAL A 1 100 ? 16.399 -23.469 4.271 1.00 37.94 100 VAL A CA 1
ATOM 810 C C . VAL A 1 100 ? 15.644 -24.571 5.006 1.00 37.94 100 VAL A C 1
ATOM 812 O O . VAL A 1 100 ? 14.450 -24.433 5.251 1.00 37.94 100 VAL A O 1
ATOM 815 N N . VAL A 1 101 ? 16.342 -25.658 5.328 1.00 35.88 101 VAL A N 1
ATOM 816 C CA . VAL A 1 101 ? 15.822 -26.763 6.140 1.00 35.88 101 VAL A CA 1
ATOM 817 C C . VAL A 1 101 ? 15.585 -26.248 7.563 1.00 35.88 101 VAL A C 1
ATOM 819 O O . VAL A 1 101 ? 16.542 -25.934 8.272 1.00 35.88 101 VAL A O 1
ATOM 822 N N . GLU A 1 102 ? 14.320 -26.134 7.969 1.00 39.94 102 GLU A N 1
ATOM 823 C CA . GLU A 1 102 ? 13.931 -26.025 9.377 1.00 39.94 102 GLU A CA 1
ATOM 824 C C . GLU A 1 102 ? 13.831 -27.448 9.957 1.00 39.94 102 GLU A C 1
ATOM 826 O O . GLU A 1 102 ? 13.226 -28.334 9.357 1.00 39.94 102 GLU A O 1
ATOM 831 N N . GLU A 1 103 ? 14.490 -27.689 11.094 1.00 41.09 103 GLU A N 1
ATOM 832 C CA . GLU A 1 103 ? 14.403 -28.951 11.837 1.00 41.09 103 GLU A CA 1
ATOM 833 C C . GLU A 1 103 ? 13.002 -29.081 12.463 1.00 41.09 103 GLU A C 1
ATOM 835 O O . GLU A 1 103 ? 12.650 -28.303 13.351 1.00 41.09 103 GLU A O 1
ATOM 840 N N . GLU A 1 104 ? 12.208 -30.061 12.016 1.00 39.34 104 GLU A N 1
ATOM 841 C CA . GLU A 1 104 ? 10.898 -30.381 12.598 1.00 39.34 104 GLU A CA 1
ATOM 842 C C . GLU A 1 104 ? 10.961 -31.567 13.581 1.00 39.34 104 GLU A C 1
ATOM 844 O O . GLU A 1 104 ? 11.667 -32.557 13.381 1.00 39.34 104 GLU A O 1
ATOM 849 N N . GLU A 1 105 ? 10.190 -31.430 14.664 1.00 36.50 105 GLU A N 1
ATOM 850 C CA . GLU A 1 105 ? 9.896 -32.432 15.695 1.00 36.50 105 GLU A CA 1
ATOM 851 C C . GLU A 1 105 ? 9.162 -33.680 15.142 1.00 36.50 105 GLU A C 1
ATOM 853 O O . GLU A 1 105 ? 8.594 -33.636 14.049 1.00 36.50 105 GLU A O 1
ATOM 858 N N . PRO A 1 106 ? 9.178 -34.827 15.859 1.00 39.78 106 PRO A N 1
ATOM 859 C CA . PRO A 1 106 ? 8.972 -36.133 15.249 1.00 39.78 106 PRO A CA 1
ATOM 860 C C . PRO A 1 106 ? 7.506 -36.353 14.872 1.00 39.78 106 PRO A C 1
ATOM 862 O O . PRO A 1 106 ? 6.615 -36.322 15.722 1.00 39.78 106 PRO A O 1
ATOM 865 N N . THR A 1 107 ? 7.276 -36.619 13.592 1.00 40.91 107 THR A N 1
ATOM 866 C CA . THR A 1 107 ? 5.984 -37.023 13.038 1.00 40.91 107 THR A CA 1
ATOM 867 C C . THR A 1 107 ? 6.000 -38.519 12.740 1.00 40.91 107 THR A C 1
ATOM 869 O O . THR A 1 107 ? 6.997 -39.060 12.263 1.00 40.91 107 THR A O 1
ATOM 872 N N . ASP A 1 108 ? 4.899 -39.194 13.075 1.00 48.88 108 ASP A N 1
ATOM 873 C CA . ASP A 1 108 ? 4.658 -40.595 12.732 1.00 48.88 108 ASP A CA 1
ATOM 874 C C . ASP A 1 108 ? 4.914 -40.824 11.231 1.00 48.88 108 ASP A C 1
ATOM 876 O O . ASP A 1 108 ? 4.411 -40.081 10.386 1.00 48.88 108 ASP A O 1
ATOM 880 N N . GLU A 1 109 ? 5.723 -41.838 10.913 1.00 48.00 109 GLU A N 1
ATOM 881 C CA . GLU A 1 109 ? 6.226 -42.118 9.566 1.00 48.00 109 GLU A CA 1
ATOM 882 C C . GLU A 1 109 ? 5.082 -42.280 8.546 1.00 48.00 109 GLU A C 1
ATOM 884 O O . GLU A 1 109 ? 4.405 -43.309 8.486 1.00 48.00 109 GLU A O 1
ATOM 889 N N . LEU A 1 110 ? 4.891 -41.268 7.696 1.00 56.47 110 LEU A N 1
ATOM 890 C CA . LEU A 1 110 ? 4.157 -41.406 6.441 1.00 56.47 110 LEU A CA 1
ATOM 891 C C . LEU A 1 110 ? 5.088 -42.057 5.399 1.00 56.47 110 LEU A C 1
ATOM 893 O O . LEU A 1 110 ? 6.243 -41.643 5.275 1.00 56.47 110 LEU A O 1
ATOM 897 N N . PRO A 1 111 ? 4.629 -43.071 4.641 1.00 52.00 111 PRO A N 1
ATOM 898 C CA . PRO A 1 111 ? 5.476 -43.783 3.690 1.00 52.00 111 PRO A CA 1
ATOM 899 C C . PRO A 1 111 ? 6.025 -42.856 2.594 1.00 52.00 111 PRO A C 1
ATOM 901 O O . PRO A 1 111 ? 5.316 -42.034 2.017 1.00 52.00 111 PRO A O 1
ATOM 904 N N . ALA A 1 112 ? 7.314 -43.039 2.308 1.00 53.56 112 ALA A N 1
ATOM 905 C CA . ALA A 1 112 ? 8.203 -42.099 1.630 1.00 53.56 112 ALA A CA 1
ATOM 906 C C . ALA A 1 112 ? 8.033 -41.955 0.102 1.00 53.56 112 ALA A C 1
ATOM 908 O O . ALA A 1 112 ? 8.943 -41.457 -0.556 1.00 53.56 112 ALA A O 1
ATOM 909 N N . GLU A 1 113 ? 6.914 -42.363 -0.500 1.00 55.16 113 GLU A N 1
ATOM 910 C CA . GLU A 1 113 ? 6.772 -42.248 -1.958 1.00 55.16 113 GLU A CA 1
ATOM 911 C C . GLU A 1 113 ? 5.317 -42.063 -2.403 1.00 55.16 113 GLU A C 1
ATOM 913 O O . GLU A 1 113 ? 4.686 -42.953 -2.967 1.00 55.16 113 GLU A O 1
ATOM 918 N N . VAL A 1 114 ? 4.772 -40.865 -2.178 1.00 51.31 114 VAL A N 1
ATOM 919 C CA . VAL A 1 114 ? 3.587 -40.411 -2.919 1.00 51.31 114 VAL A CA 1
ATOM 920 C C . VAL A 1 114 ? 4.076 -39.908 -4.273 1.00 51.31 114 VAL A C 1
ATOM 922 O O . VAL A 1 114 ? 4.568 -38.786 -4.394 1.00 51.31 114 VAL A O 1
ATOM 925 N N . GLN A 1 115 ? 3.995 -40.756 -5.300 1.00 57.12 115 GLN A N 1
ATOM 926 C CA . GLN A 1 115 ? 4.324 -40.339 -6.662 1.00 57.12 115 GLN A CA 1
ATOM 927 C C . GLN A 1 115 ? 3.367 -39.212 -7.088 1.00 57.12 115 GLN A C 1
ATOM 929 O O . GLN A 1 115 ? 2.149 -39.375 -6.967 1.00 57.12 115 GLN A O 1
ATOM 934 N N . PRO A 1 116 ? 3.861 -38.066 -7.587 1.00 49.84 116 PRO A N 1
ATOM 935 C CA . PRO A 1 116 ? 2.990 -37.034 -8.129 1.00 49.84 116 PRO A CA 1
ATOM 936 C C . PRO A 1 116 ? 2.349 -37.561 -9.417 1.00 49.84 116 PRO A C 1
ATOM 938 O O . PRO A 1 116 ? 3.019 -37.745 -10.435 1.00 49.84 116 PRO A O 1
ATOM 941 N N . HIS A 1 117 ? 1.047 -37.837 -9.367 1.00 55.81 117 HIS A N 1
ATOM 942 C CA . HIS A 1 117 ? 0.306 -38.337 -10.517 1.00 55.81 117 HIS A CA 1
ATOM 943 C C . HIS A 1 117 ? -0.035 -37.188 -11.477 1.00 55.81 117 HIS A C 1
ATOM 945 O O . HIS A 1 117 ? -0.245 -36.038 -11.088 1.00 55.81 117 HIS A O 1
ATOM 951 N N . SER A 1 118 ? -0.017 -37.487 -12.776 1.00 53.66 118 SER A N 1
ATOM 952 C CA . SER A 1 118 ? -0.232 -36.503 -13.836 1.00 53.66 118 SER A CA 1
ATOM 953 C C . SER A 1 118 ? -1.632 -35.885 -13.772 1.00 53.66 118 SER A C 1
ATOM 955 O O . SER A 1 118 ? -2.623 -36.603 -13.647 1.00 53.66 118 SER A O 1
ATOM 957 N N . VAL A 1 119 ? -1.703 -34.567 -13.970 1.00 47.84 119 VAL A N 1
ATOM 958 C CA . VAL A 1 119 ? -2.936 -33.766 -13.996 1.00 47.84 119 VAL A CA 1
ATOM 959 C C . VAL A 1 119 ? -3.988 -34.393 -14.923 1.00 47.84 119 VAL A C 1
ATOM 961 O O . VAL A 1 119 ? -3.822 -34.386 -16.142 1.00 47.84 119 VAL A O 1
ATOM 964 N N . GLY A 1 120 ? -5.084 -34.901 -14.351 1.00 56.19 120 GLY A N 1
ATOM 965 C CA . GLY A 1 120 ? -6.269 -35.331 -15.107 1.00 56.19 120 GLY A CA 1
ATOM 966 C C . GLY A 1 120 ? -6.894 -36.666 -14.699 1.00 56.19 120 GLY A C 1
ATOM 967 O O . GLY A 1 120 ? -7.992 -36.964 -15.165 1.00 56.19 120 GLY A O 1
ATOM 968 N N . VAL A 1 121 ? -6.249 -37.452 -13.837 1.00 56.53 121 VAL A N 1
ATOM 969 C CA . VAL A 1 121 ? -6.857 -38.643 -13.221 1.00 56.53 121 VAL A CA 1
ATOM 970 C C . VAL A 1 121 ? -7.263 -38.275 -11.795 1.00 56.53 121 VAL A C 1
ATOM 972 O O . VAL A 1 121 ? -6.511 -37.601 -11.105 1.00 56.53 121 VAL A O 1
ATOM 975 N N . ASP A 1 122 ? -8.469 -38.652 -11.364 1.00 61.28 122 ASP A N 1
ATOM 976 C CA . ASP A 1 122 ? -8.906 -38.429 -9.982 1.00 61.28 122 ASP A CA 1
ATOM 977 C C . ASP A 1 122 ? -8.014 -39.258 -9.038 1.00 61.28 122 ASP A C 1
ATOM 979 O O . ASP A 1 122 ? -8.211 -40.470 -8.894 1.00 61.28 122 ASP A O 1
ATOM 983 N N . ASP A 1 123 ? -7.061 -38.601 -8.372 1.00 64.12 123 ASP A N 1
ATOM 984 C CA . ASP A 1 123 ? -6.094 -39.204 -7.434 1.00 64.12 123 ASP A CA 1
ATOM 985 C C . ASP A 1 123 ? -6.771 -40.052 -6.338 1.00 64.12 123 ASP A C 1
ATOM 987 O O . ASP A 1 123 ? -6.185 -40.982 -5.786 1.00 64.12 123 ASP A O 1
ATOM 991 N N . ARG A 1 124 ? -8.063 -39.804 -6.083 1.00 62.38 124 ARG A N 1
ATOM 992 C CA . ARG A 1 124 ? -8.924 -40.574 -5.175 1.00 62.38 124 ARG A CA 1
ATOM 993 C C . ARG A 1 124 ? -8.994 -42.068 -5.508 1.00 62.38 124 ARG A C 1
ATOM 995 O O . ARG A 1 124 ? -9.029 -42.891 -4.595 1.00 62.38 124 ARG A O 1
ATOM 1002 N N . PHE A 1 125 ? -9.066 -42.438 -6.789 1.00 65.06 125 PHE A N 1
ATOM 1003 C CA . PHE A 1 125 ? -9.158 -43.853 -7.177 1.00 65.06 125 PHE A CA 1
ATOM 1004 C C . PHE A 1 125 ? -7.841 -44.588 -6.941 1.00 65.06 125 PHE A C 1
ATOM 1006 O O . PHE A 1 125 ? -7.851 -45.763 -6.580 1.00 65.06 125 PHE A O 1
ATOM 1013 N N . LEU A 1 126 ? -6.728 -43.878 -7.110 1.00 70.50 126 LEU A N 1
ATOM 1014 C CA . LEU A 1 126 ? -5.381 -44.403 -6.933 1.00 70.50 126 LEU A CA 1
ATOM 1015 C C . LEU A 1 126 ? -5.078 -44.596 -5.446 1.00 70.50 126 LEU A C 1
ATOM 1017 O O . LEU A 1 126 ? -4.747 -45.700 -5.037 1.00 70.50 126 LEU A O 1
ATOM 1021 N N . LEU A 1 127 ? -5.370 -43.591 -4.617 1.00 70.81 127 LEU A N 1
ATOM 1022 C CA . LEU A 1 127 ? -5.225 -43.675 -3.160 1.00 70.81 127 LEU A CA 1
ATOM 1023 C C . LEU A 1 127 ? -6.069 -44.804 -2.541 1.00 70.81 127 LEU A C 1
ATOM 1025 O O . LEU A 1 127 ? -5.604 -45.498 -1.639 1.00 70.81 127 LEU A O 1
ATOM 1029 N N . ARG A 1 128 ? -7.291 -45.045 -3.046 1.00 72.25 128 ARG A N 1
ATOM 1030 C CA . ARG A 1 128 ? -8.098 -46.209 -2.630 1.00 72.25 128 ARG A CA 1
ATOM 1031 C C . ARG A 1 128 ? -7.473 -47.535 -3.056 1.00 72.25 128 ARG A C 1
ATOM 1033 O O . ARG A 1 128 ? -7.550 -48.503 -2.305 1.00 72.25 128 ARG A O 1
ATOM 1040 N N . ASN A 1 129 ? -6.885 -47.591 -4.249 1.00 74.56 129 ASN A N 1
ATOM 1041 C CA . ASN A 1 129 ? -6.185 -48.778 -4.734 1.00 74.56 129 ASN A CA 1
ATOM 1042 C C . ASN A 1 129 ? -4.910 -49.064 -3.918 1.00 74.56 129 ASN A C 1
ATOM 1044 O O . ASN A 1 129 ? -4.577 -50.225 -3.700 1.00 74.56 129 ASN A O 1
ATOM 1048 N N . ASP A 1 130 ? -4.276 -48.017 -3.389 1.00 77.56 130 ASP A N 1
ATOM 1049 C CA . ASP A 1 130 ? -3.120 -48.092 -2.489 1.00 77.56 130 ASP A CA 1
ATOM 1050 C C . ASP A 1 130 ? -3.508 -48.396 -1.027 1.00 77.56 130 ASP A C 1
ATOM 1052 O O . ASP A 1 130 ? -2.651 -48.510 -0.153 1.00 77.56 130 ASP A O 1
ATOM 1056 N N . GLY A 1 131 ? -4.805 -48.575 -0.747 1.00 75.94 131 GLY A N 1
ATOM 1057 C CA . GLY A 1 131 ? -5.317 -48.977 0.564 1.00 75.94 131 GLY A CA 1
ATOM 1058 C C . GLY A 1 131 ? -5.589 -47.826 1.535 1.00 75.94 131 GLY A C 1
ATOM 1059 O O . GLY A 1 131 ? -5.922 -48.085 2.693 1.00 75.94 131 GLY A O 1
ATOM 1060 N N . PHE A 1 132 ? -5.502 -46.568 1.094 1.00 70.81 132 PHE A N 1
ATOM 1061 C CA . PHE A 1 132 ? -5.881 -45.421 1.917 1.00 70.81 132 PHE A CA 1
ATOM 1062 C C . PHE A 1 132 ? -7.405 -45.259 1.966 1.00 70.81 132 PHE A C 1
ATOM 1064 O O . PHE A 1 132 ? -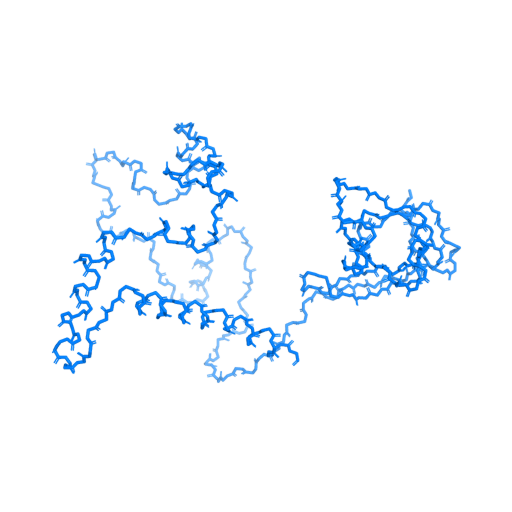8.097 -45.270 0.942 1.00 70.81 132 PHE A O 1
ATOM 1071 N N . ASN A 1 133 ? -7.942 -45.057 3.172 1.00 72.62 133 ASN A N 1
ATOM 1072 C CA . ASN A 1 133 ? -9.351 -44.730 3.359 1.00 72.62 133 ASN A CA 1
ATOM 1073 C C . ASN A 1 133 ? -9.579 -43.246 3.042 1.00 72.62 133 ASN A C 1
ATOM 1075 O O . ASN A 1 133 ? -9.487 -42.394 3.922 1.00 72.62 133 ASN A O 1
ATOM 1079 N N . VAL A 1 134 ? -9.818 -42.938 1.768 1.00 71.94 134 VAL A N 1
ATOM 1080 C CA . VAL A 1 134 ? -10.142 -41.576 1.334 1.00 71.94 134 VAL A CA 1
ATOM 1081 C C . VAL A 1 134 ? -11.629 -41.322 1.557 1.00 71.94 134 VAL A C 1
ATOM 1083 O O . VAL A 1 134 ? -12.464 -41.891 0.838 1.00 71.94 134 VAL A O 1
ATOM 1086 N N . ASP A 1 135 ? -11.923 -40.485 2.557 1.00 65.31 135 ASP A N 1
ATOM 1087 C CA . ASP A 1 135 ? -13.260 -39.944 2.792 1.00 65.31 135 ASP A CA 1
ATOM 1088 C C . ASP A 1 135 ? -13.709 -39.150 1.565 1.00 65.31 135 ASP A C 1
ATOM 1090 O O . ASP A 1 135 ? -12.933 -38.420 0.943 1.00 65.31 135 ASP A O 1
ATOM 1094 N N . ASP A 1 136 ? -14.941 -39.384 1.150 1.00 66.12 136 ASP A N 1
ATOM 1095 C CA . ASP A 1 136 ? -15.436 -38.984 -0.154 1.00 66.12 136 ASP A CA 1
ATOM 1096 C C . ASP A 1 136 ? -16.623 -38.052 -0.005 1.00 66.12 136 ASP A C 1
ATOM 1098 O O . ASP A 1 136 ? -17.753 -38.382 -0.355 1.00 66.12 136 ASP A O 1
ATOM 1102 N N . ASP A 1 137 ? -16.324 -36.852 0.482 1.00 66.94 137 ASP A N 1
ATOM 1103 C CA . ASP A 1 137 ? -17.264 -35.749 0.708 1.00 66.94 137 ASP A CA 1
ATOM 1104 C C . ASP A 1 137 ? -17.833 -35.140 -0.595 1.00 66.94 137 ASP A C 1
ATOM 1106 O O . ASP A 1 137 ? -18.155 -33.952 -0.665 1.00 66.94 137 ASP A O 1
ATOM 1110 N N . ARG A 1 138 ? -17.922 -35.917 -1.682 1.00 66.88 138 ARG A N 1
ATOM 1111 C CA . ARG A 1 138 ? -18.513 -35.478 -2.958 1.00 66.88 138 ARG A CA 1
ATOM 1112 C C . ARG A 1 138 ? -20.012 -35.734 -3.042 1.00 66.88 138 ARG A C 1
ATOM 1114 O O . ARG A 1 138 ? -20.647 -35.209 -3.959 1.00 66.88 138 ARG A O 1
ATOM 1121 N N . ASP A 1 139 ? -20.572 -36.514 -2.123 1.00 71.25 139 ASP A N 1
ATOM 1122 C CA . ASP A 1 139 ? -22.016 -36.679 -2.054 1.00 71.25 139 ASP A CA 1
ATOM 1123 C C . ASP A 1 139 ? -22.649 -35.361 -1.578 1.00 71.25 139 ASP A C 1
ATOM 1125 O O . ASP A 1 139 ? -22.273 -34.830 -0.528 1.00 71.25 139 ASP A O 1
ATOM 1129 N N . PRO A 1 140 ? -23.591 -34.779 -2.342 1.00 66.31 140 PRO A N 1
ATOM 1130 C CA . PRO A 1 140 ? -24.259 -33.566 -1.912 1.00 66.31 140 PRO A CA 1
ATOM 1131 C C . PRO A 1 140 ? -24.996 -33.837 -0.599 1.00 66.31 140 PRO A C 1
ATOM 1133 O O . PRO A 1 140 ? -25.702 -34.840 -0.466 1.00 66.31 140 PRO A O 1
ATOM 1136 N N . ALA A 1 141 ? -24.878 -32.910 0.356 1.00 71.88 141 ALA A N 1
ATOM 1137 C CA . ALA A 1 141 ? -25.743 -32.894 1.530 1.00 71.88 141 ALA A CA 1
ATOM 1138 C C . ALA A 1 141 ? -27.215 -33.038 1.084 1.00 71.88 141 ALA A C 1
ATOM 1140 O O . ALA A 1 141 ? -27.573 -32.538 0.015 1.00 71.88 141 ALA A O 1
ATOM 1141 N N . PRO A 1 142 ? -28.091 -33.694 1.864 1.00 72.12 142 PRO A N 1
ATOM 1142 C CA . PRO A 1 142 ? -29.464 -33.995 1.442 1.00 72.12 142 PRO A CA 1
ATOM 1143 C C . PRO A 1 142 ? -30.277 -32.749 1.052 1.00 72.12 142 PRO A C 1
ATOM 1145 O O . PRO A 1 142 ? -31.180 -32.831 0.227 1.00 72.12 142 PRO A O 1
ATOM 1148 N N . GLU A 1 143 ? -29.921 -31.590 1.601 1.00 69.25 143 GLU A N 1
ATOM 1149 C CA . GLU A 1 143 ? -30.454 -30.266 1.258 1.00 69.25 143 GLU A CA 1
ATOM 1150 C C . GLU A 1 143 ? -29.991 -29.706 -0.104 1.00 69.25 143 GLU A C 1
ATOM 1152 O O . GLU A 1 143 ? -30.652 -28.833 -0.658 1.00 69.25 143 GLU A O 1
ATOM 1157 N N . ASN A 1 144 ? -28.890 -30.218 -0.664 1.00 66.88 144 ASN A N 1
ATOM 1158 C CA . ASN A 1 144 ? -28.329 -29.849 -1.970 1.00 66.88 144 ASN A CA 1
ATOM 1159 C C . ASN A 1 144 ? -28.740 -30.808 -3.105 1.00 66.88 144 ASN A C 1
ATOM 1161 O O . ASN A 1 144 ? -28.321 -30.617 -4.249 1.00 66.88 144 ASN A O 1
ATOM 1165 N N . ILE A 1 145 ? -29.539 -31.844 -2.821 1.00 72.12 145 ILE A N 1
ATOM 1166 C CA . ILE A 1 145 ? -30.103 -32.722 -3.853 1.00 72.12 145 ILE A CA 1
ATOM 1167 C C . ILE A 1 145 ? -31.321 -32.006 -4.459 1.00 72.12 145 ILE A C 1
ATOM 1169 O O . ILE A 1 145 ? -32.272 -31.724 -3.727 1.00 72.12 145 ILE A O 1
ATOM 1173 N N . PRO A 1 146 ? -31.335 -31.700 -5.770 1.00 66.38 146 PRO A N 1
ATOM 1174 C CA . PRO A 1 146 ? -32.451 -30.984 -6.376 1.00 66.38 146 PRO A CA 1
ATOM 1175 C C . PRO A 1 146 ? -33.733 -31.818 -6.293 1.00 66.38 146 PRO A C 1
ATOM 1177 O O . PRO A 1 146 ? -33.746 -33.007 -6.627 1.00 66.38 146 PRO A O 1
ATOM 1180 N N . VAL A 1 147 ? -34.829 -31.186 -5.872 1.00 75.25 147 VAL A N 1
ATOM 1181 C CA . VAL A 1 147 ? -36.145 -31.827 -5.846 1.00 75.25 147 VAL A CA 1
ATOM 1182 C C . VAL A 1 147 ? -36.599 -32.067 -7.296 1.00 75.25 147 VAL A C 1
ATOM 1184 O O . VAL A 1 147 ? -36.471 -31.167 -8.133 1.00 75.25 147 VAL A O 1
ATOM 1187 N N . PRO A 1 148 ? -37.127 -33.256 -7.650 1.00 65.56 148 PRO A N 1
ATOM 1188 C CA . PRO A 1 148 ? -37.556 -33.537 -9.017 1.00 65.56 148 PRO A CA 1
ATOM 1189 C C . PRO A 1 148 ? -38.617 -32.529 -9.486 1.00 65.56 148 PRO A C 1
ATOM 1191 O O . PRO A 1 148 ? -39.725 -32.499 -8.954 1.00 65.56 148 PRO A O 1
ATOM 1194 N N . GLY A 1 149 ? -38.283 -31.719 -10.494 1.00 67.62 149 GLY A N 1
ATOM 1195 C CA . GLY A 1 149 ? -39.173 -30.699 -11.065 1.00 67.62 149 GLY A CA 1
ATOM 1196 C C . GLY A 1 149 ? -38.811 -29.250 -10.724 1.00 67.62 149 GLY A C 1
ATOM 1197 O O . GLY A 1 149 ? -39.377 -28.346 -11.335 1.00 67.62 149 GLY A O 1
ATOM 1198 N N . GLU A 1 150 ? -37.852 -29.010 -9.826 1.00 59.91 150 GLU A N 1
ATOM 1199 C CA . GLU A 1 150 ? -37.274 -27.678 -9.632 1.00 59.91 150 GLU A CA 1
ATOM 1200 C C . GLU A 1 150 ? -36.161 -27.425 -10.653 1.00 59.91 150 GLU A C 1
ATOM 1202 O O . GLU A 1 150 ? -35.181 -28.164 -10.757 1.00 59.91 150 GLU A O 1
ATOM 1207 N N . THR A 1 151 ? -36.304 -26.354 -11.431 1.00 60.59 151 THR A N 1
ATOM 1208 C CA . THR A 1 151 ? -35.190 -25.795 -12.195 1.00 60.59 151 THR A CA 1
ATOM 1209 C C . THR A 1 151 ? -34.180 -25.226 -11.207 1.00 60.59 151 THR A C 1
ATOM 1211 O O . THR A 1 151 ? -34.510 -24.280 -10.491 1.00 60.59 151 THR A O 1
ATOM 1214 N N . LEU A 1 152 ? -32.967 -25.787 -11.175 1.00 57.38 152 LEU A N 1
ATOM 1215 C CA . LEU A 1 152 ? -31.831 -25.215 -10.451 1.00 57.38 152 LEU A CA 1
ATOM 1216 C C . LEU A 1 152 ? -31.714 -23.733 -10.823 1.00 57.38 152 LEU A C 1
ATOM 1218 O O . LEU A 1 152 ? -31.501 -23.398 -11.988 1.00 57.38 152 LEU A O 1
ATOM 1222 N N . ASN A 1 153 ? -31.885 -22.847 -9.845 1.00 57.78 153 ASN A N 1
ATOM 1223 C CA . ASN A 1 153 ? -31.581 -21.438 -10.051 1.00 57.78 153 ASN A CA 1
ATOM 1224 C C . ASN A 1 153 ? -30.059 -21.305 -10.202 1.00 57.78 153 ASN A C 1
ATOM 1226 O O . ASN A 1 153 ? -29.314 -21.954 -9.468 1.00 57.78 153 ASN A O 1
ATOM 1230 N N . ASP A 1 154 ? -29.586 -20.406 -11.072 1.00 54.59 154 ASP A N 1
ATOM 1231 C CA . ASP A 1 154 ? -28.152 -20.128 -11.321 1.00 54.59 154 ASP A CA 1
ATOM 1232 C C . ASP A 1 154 ? -27.331 -19.815 -10.043 1.00 54.59 154 ASP A C 1
ATOM 1234 O O . ASP A 1 154 ? -26.104 -19.756 -10.062 1.00 54.59 154 ASP A O 1
ATOM 1238 N N . GLN A 1 155 ? -28.005 -19.595 -8.912 1.00 54.94 155 GLN A N 1
ATOM 1239 C CA . GLN A 1 155 ? -27.425 -19.346 -7.592 1.00 54.94 155 GLN A CA 1
ATOM 1240 C C . GLN A 1 155 ? -27.027 -20.626 -6.829 1.00 54.94 155 GLN A C 1
ATOM 1242 O O . GLN A 1 155 ? -26.369 -20.516 -5.798 1.00 54.94 155 GLN A O 1
ATOM 1247 N N . GLN A 1 156 ? -27.403 -21.819 -7.305 1.00 50.31 156 GLN A N 1
ATOM 1248 C CA . GLN A 1 156 ? -27.119 -23.108 -6.651 1.00 50.31 156 GLN A CA 1
ATOM 1249 C C . GLN A 1 156 ? -25.907 -23.849 -7.238 1.00 50.31 156 GLN A C 1
ATOM 1251 O O . GLN A 1 156 ? -25.539 -24.912 -6.746 1.00 50.31 156 GLN A O 1
ATOM 1256 N N . THR A 1 157 ? -25.245 -23.302 -8.260 1.00 53.59 157 THR A N 1
ATOM 1257 C CA . THR A 1 157 ? -24.004 -23.881 -8.789 1.00 53.59 157 THR A CA 1
ATOM 1258 C C . THR A 1 157 ? -22.791 -23.220 -8.145 1.00 53.59 157 THR A C 1
ATOM 1260 O O . THR A 1 157 ? -22.498 -22.050 -8.403 1.00 53.59 157 THR A O 1
ATOM 1263 N N . TRP A 1 158 ? -22.050 -23.970 -7.332 1.00 51.75 158 TRP A N 1
ATOM 1264 C CA . TRP A 1 158 ? -20.713 -23.566 -6.904 1.00 51.75 158 TRP A CA 1
ATOM 1265 C C . TRP A 1 158 ? -19.718 -23.843 -8.039 1.00 51.75 158 TRP A C 1
ATOM 1267 O O . TRP A 1 158 ? -19.486 -24.991 -8.407 1.00 51.75 158 TRP A O 1
ATOM 1277 N N . GLY A 1 159 ? -19.159 -22.786 -8.633 1.00 57.72 159 GLY A N 1
ATOM 1278 C CA . GLY A 1 159 ? -18.179 -22.895 -9.717 1.00 57.72 159 GLY A CA 1
ATOM 1279 C C . GLY A 1 159 ? -18.143 -21.669 -10.630 1.00 57.72 159 GLY A C 1
ATOM 1280 O O . GLY A 1 159 ? -19.141 -20.980 -10.836 1.00 57.72 159 GLY A O 1
ATOM 1281 N N . TRP A 1 160 ? -16.972 -21.365 -11.192 1.00 51.62 160 TRP A N 1
ATOM 1282 C CA . TRP A 1 160 ? -16.819 -20.288 -12.171 1.00 51.62 160 TRP A CA 1
ATOM 1283 C C . TRP A 1 160 ? -17.326 -20.746 -13.548 1.00 51.62 160 TRP A C 1
ATOM 1285 O O . TRP A 1 160 ? -16.614 -21.423 -14.282 1.00 51.62 160 TRP A O 1
ATOM 1295 N N . GLY A 1 161 ? -18.539 -20.336 -13.931 1.00 62.78 161 GLY A N 1
ATOM 1296 C CA . GLY A 1 161 ? -19.162 -20.629 -15.237 1.00 62.78 161 GLY A CA 1
ATOM 1297 C C . GLY A 1 161 ? -18.559 -19.883 -16.442 1.00 62.78 161 GLY A C 1
ATOM 1298 O O . GLY A 1 161 ? -19.262 -19.568 -17.399 1.00 62.78 161 GLY A O 1
ATOM 1299 N N . GLY A 1 162 ? -17.276 -19.511 -16.394 1.00 62.03 162 GLY A N 1
ATOM 1300 C CA . GLY A 1 162 ? -16.541 -18.905 -17.515 1.00 62.03 162 GLY A CA 1
ATOM 1301 C C . GLY A 1 162 ? -16.822 -17.422 -17.807 1.00 62.03 162 GLY A C 1
ATOM 1302 O O . GLY A 1 162 ? -16.044 -16.782 -18.520 1.00 62.03 162 GLY A O 1
ATOM 1303 N N . ARG A 1 163 ? -17.874 -16.810 -17.242 1.00 59.97 163 ARG A N 1
ATOM 1304 C CA . ARG A 1 163 ? -18.109 -15.355 -17.326 1.00 59.97 163 ARG A CA 1
ATOM 1305 C C . ARG A 1 163 ? -18.430 -14.753 -15.967 1.00 59.97 163 ARG A C 1
ATOM 1307 O O . ARG A 1 163 ? -19.323 -15.190 -15.259 1.00 59.97 163 ARG A O 1
ATOM 1314 N N . CYS A 1 164 ? -17.714 -13.683 -15.626 1.00 66.94 164 CYS A N 1
ATOM 1315 C CA . CYS A 1 164 ? -18.043 -12.868 -14.463 1.00 66.94 164 CYS A CA 1
ATOM 1316 C C . CYS A 1 164 ? -19.410 -12.203 -14.680 1.00 66.94 164 CYS A C 1
ATOM 1318 O O . CYS A 1 164 ? -19.561 -11.437 -15.633 1.00 66.94 164 CYS A O 1
ATOM 1320 N N . HIS A 1 165 ? -20.376 -12.437 -13.787 1.00 69.69 165 HIS A N 1
ATOM 1321 C CA . HIS A 1 165 ? -21.707 -11.824 -13.870 1.00 69.69 165 HIS A CA 1
ATOM 1322 C C . HIS A 1 165 ? -21.646 -10.293 -13.965 1.00 69.69 165 HIS A C 1
ATOM 1324 O O . HIS A 1 165 ? -22.380 -9.709 -14.753 1.00 69.69 165 HIS A O 1
ATOM 1330 N N . ARG A 1 166 ? -20.693 -9.630 -13.288 1.00 65.50 166 ARG A N 1
ATOM 1331 C CA . ARG A 1 166 ? -20.486 -8.174 -13.429 1.00 65.50 166 ARG A CA 1
ATOM 1332 C C . ARG A 1 166 ? -20.211 -7.755 -14.878 1.00 65.50 166 ARG A C 1
ATOM 1334 O O . ARG A 1 166 ? -20.751 -6.751 -15.326 1.00 65.50 166 ARG A O 1
ATOM 1341 N N . LYS A 1 167 ? -19.437 -8.547 -15.632 1.00 68.19 167 LYS A N 1
ATOM 1342 C CA . LYS A 1 167 ? -19.198 -8.296 -17.063 1.00 68.19 167 LYS A CA 1
ATOM 1343 C C . LYS A 1 167 ? -20.442 -8.562 -17.915 1.00 68.19 167 LYS A C 1
ATOM 1345 O O . LYS A 1 167 ? -20.647 -7.851 -18.890 1.00 68.19 167 LYS A O 1
ATOM 1350 N N . VAL A 1 168 ? -21.264 -9.554 -17.558 1.00 73.38 168 VAL A N 1
ATOM 1351 C CA . VAL A 1 168 ? -22.536 -9.849 -18.254 1.00 73.38 168 VAL A CA 1
ATOM 1352 C C . VAL A 1 168 ? -23.526 -8.695 -18.092 1.00 73.38 168 VAL A C 1
ATOM 1354 O O . VAL A 1 168 ? -24.149 -8.289 -19.065 1.00 73.38 168 VAL A O 1
ATOM 1357 N N . PHE A 1 169 ? -23.595 -8.103 -16.899 1.00 75.88 169 PHE A N 1
ATOM 1358 C CA . PHE A 1 169 ? -24.400 -6.909 -16.626 1.00 75.88 169 PHE A CA 1
ATOM 1359 C C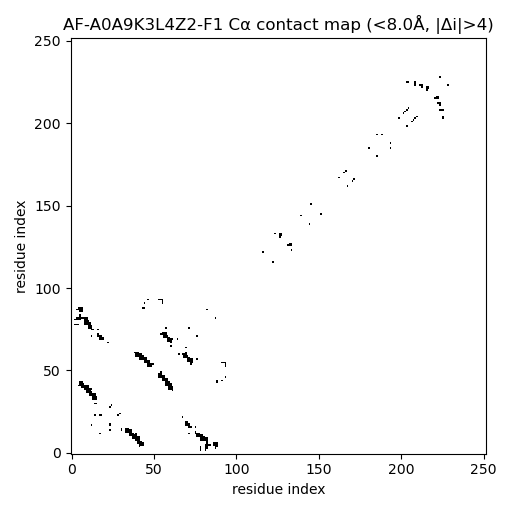 . PHE A 1 169 ? -23.791 -5.605 -17.172 1.00 75.88 169 PHE A C 1
ATOM 1361 O O . PHE A 1 169 ? -24.304 -4.527 -16.886 1.00 75.88 169 PHE A O 1
ATOM 1368 N N . GLY A 1 170 ? -22.697 -5.673 -17.941 1.00 77.12 170 GLY A N 1
ATOM 1369 C CA . GLY A 1 170 ? -22.057 -4.491 -18.520 1.00 77.12 170 GLY A CA 1
ATOM 1370 C C . GLY A 1 170 ? -21.462 -3.535 -17.485 1.00 77.12 170 GLY A C 1
ATOM 1371 O O . GLY A 1 170 ? -21.229 -2.372 -17.806 1.00 77.12 170 GLY A O 1
ATOM 1372 N N . ALA A 1 171 ? -21.212 -3.994 -16.253 1.00 75.50 171 ALA A N 1
ATOM 1373 C CA . ALA A 1 171 ? -20.558 -3.172 -15.248 1.00 75.50 171 ALA A CA 1
ATOM 1374 C C . ALA A 1 171 ? -19.129 -2.868 -15.713 1.00 75.50 171 ALA A C 1
ATOM 1376 O O . ALA A 1 171 ? -18.334 -3.779 -15.974 1.00 75.50 171 ALA A O 1
ATOM 1377 N N . ALA A 1 172 ? -18.821 -1.579 -15.840 1.00 73.56 172 ALA A N 1
ATOM 1378 C CA . ALA A 1 172 ? -17.480 -1.122 -16.149 1.00 73.56 172 ALA A CA 1
ATOM 1379 C C . ALA A 1 172 ? -16.524 -1.470 -14.999 1.00 73.56 172 ALA A C 1
ATOM 1381 O O . ALA A 1 172 ? -16.929 -1.587 -13.840 1.00 73.56 172 ALA A O 1
ATOM 1382 N N . ASP A 1 173 ? -15.239 -1.619 -15.324 1.00 71.00 173 ASP A N 1
ATOM 1383 C CA . ASP A 1 173 ? -14.176 -1.664 -14.320 1.00 71.00 173 ASP A CA 1
ATOM 1384 C C . ASP A 1 173 ? -13.946 -0.248 -13.774 1.00 71.00 173 ASP A C 1
ATOM 1386 O O . ASP A 1 173 ? -12.987 0.451 -14.117 1.00 71.00 173 ASP A O 1
ATOM 1390 N N . ASP A 1 174 ? -14.903 0.211 -12.973 1.00 68.31 174 ASP A N 1
ATOM 1391 C CA . ASP A 1 174 ? -14.754 1.422 -12.196 1.00 68.31 174 ASP A CA 1
ATOM 1392 C C . ASP A 1 174 ? -13.797 1.116 -11.050 1.00 68.31 174 ASP A C 1
ATOM 1394 O O . ASP A 1 174 ? -14.116 0.392 -10.103 1.00 68.31 174 ASP A O 1
ATOM 1398 N N . LYS A 1 175 ? -12.588 1.676 -11.155 1.00 72.00 175 LYS A N 1
ATOM 1399 C CA . LYS A 1 175 ? -11.597 1.676 -10.074 1.00 72.00 175 LYS A CA 1
ATOM 1400 C C . LYS A 1 175 ? -12.274 2.041 -8.746 1.00 72.00 175 LYS A C 1
ATOM 1402 O O . LYS A 1 175 ? -13.198 2.857 -8.755 1.00 72.00 175 LYS A O 1
ATOM 1407 N N . PRO A 1 176 ? -11.800 1.505 -7.609 1.00 69.50 176 PRO A N 1
ATOM 1408 C CA . PRO A 1 176 ? -12.393 1.802 -6.311 1.00 69.50 176 PRO A CA 1
ATOM 1409 C C . PRO A 1 176 ? -12.432 3.317 -6.080 1.00 69.50 176 PRO A C 1
ATOM 1411 O O . PRO A 1 176 ? -11.395 3.982 -6.089 1.00 69.50 176 PRO A O 1
ATOM 1414 N N . LYS A 1 177 ? -13.642 3.848 -5.892 1.00 69.00 177 LYS A N 1
ATOM 1415 C CA . LYS A 1 177 ? -13.922 5.258 -5.604 1.00 69.00 177 LYS A CA 1
ATOM 1416 C C . LYS A 1 177 ? -14.687 5.346 -4.291 1.00 69.00 177 LYS A C 1
ATOM 1418 O O . LYS A 1 177 ? -15.575 4.535 -4.029 1.00 69.00 177 LYS A O 1
ATOM 1423 N N . LEU A 1 178 ? -14.361 6.344 -3.478 1.00 71.69 178 LEU A N 1
ATOM 1424 C CA . LEU A 1 178 ? -15.202 6.714 -2.347 1.00 71.69 178 LEU A CA 1
ATOM 1425 C C . LEU A 1 178 ? -16.415 7.453 -2.917 1.00 71.69 178 LEU A C 1
ATOM 1427 O O . LEU A 1 178 ? -16.262 8.516 -3.504 1.00 71.69 178 LEU A O 1
ATOM 1431 N N . ILE A 1 179 ? -17.607 6.871 -2.768 1.00 68.94 179 ILE A N 1
ATOM 1432 C CA . ILE A 1 179 ? -18.857 7.321 -3.416 1.00 68.94 179 ILE A CA 1
ATOM 1433 C C . ILE A 1 179 ? -19.162 8.804 -3.136 1.00 68.94 179 ILE A C 1
ATOM 1435 O O . ILE A 1 179 ? -19.797 9.471 -3.945 1.00 68.94 179 ILE A O 1
ATOM 1439 N N . GLN A 1 180 ? -18.693 9.323 -2.000 1.00 66.69 180 GLN A N 1
ATOM 1440 C CA . GLN A 1 180 ? -18.966 10.682 -1.535 1.00 66.69 180 GLN A CA 1
ATOM 1441 C C . GLN A 1 180 ? -17.837 11.687 -1.795 1.00 66.69 180 GLN A C 1
ATOM 1443 O O . GLN A 1 180 ? -17.994 12.849 -1.438 1.00 66.69 180 GLN A O 1
ATOM 1448 N N . LEU A 1 181 ? -16.709 11.274 -2.382 1.00 68.62 181 LEU A N 1
ATOM 1449 C CA . LEU A 1 181 ? -15.593 12.179 -2.665 1.00 68.62 181 LEU A CA 1
ATOM 1450 C C . LEU A 1 181 ? -15.364 12.330 -4.161 1.00 68.62 181 LEU A C 1
ATOM 1452 O O . LEU A 1 181 ? -15.258 11.347 -4.895 1.00 68.62 181 LEU A O 1
ATOM 1456 N N . THR A 1 182 ? -15.205 13.577 -4.599 1.00 72.94 182 THR A N 1
ATOM 1457 C CA . THR A 1 182 ? -14.687 13.857 -5.938 1.00 72.94 182 THR A CA 1
ATOM 1458 C C . THR A 1 182 ? -13.178 13.596 -5.996 1.00 72.94 182 THR A C 1
ATOM 1460 O O . THR A 1 182 ? -12.453 13.800 -5.018 1.00 72.94 182 THR A O 1
ATOM 1463 N N . ASP A 1 183 ? -12.671 13.195 -7.167 1.00 68.44 183 ASP A N 1
ATOM 1464 C CA . ASP A 1 183 ? -11.239 12.913 -7.390 1.00 68.44 183 ASP A CA 1
ATOM 1465 C C . ASP A 1 183 ? -10.321 14.122 -7.103 1.00 68.44 183 ASP A C 1
ATOM 1467 O O . ASP A 1 183 ? -9.109 13.976 -6.910 1.00 68.44 183 ASP A O 1
ATOM 1471 N N . SER A 1 184 ? -10.874 15.337 -7.116 1.00 71.94 184 SER A N 1
ATOM 1472 C CA . SER A 1 184 ? -10.188 16.574 -6.733 1.00 71.94 184 SER A CA 1
ATOM 1473 C C . SER A 1 184 ? -10.036 16.711 -5.219 1.00 71.94 184 SER A C 1
ATOM 1475 O O . SER A 1 184 ? -8.961 17.074 -4.746 1.00 71.94 184 SER A O 1
ATOM 1477 N N . GLU A 1 185 ? -11.077 16.390 -4.454 1.00 71.50 185 GLU A N 1
ATOM 1478 C CA . GLU A 1 185 ? -11.086 16.523 -2.993 1.00 71.50 185 GLU A CA 1
ATOM 1479 C C . GLU A 1 185 ? -10.211 15.457 -2.334 1.00 71.50 185 GLU A C 1
ATOM 1481 O O . GLU A 1 185 ? -9.464 15.755 -1.402 1.00 71.50 185 GLU A O 1
ATOM 1486 N N . SER A 1 186 ? -10.207 14.236 -2.874 1.00 67.25 186 SER A N 1
ATOM 1487 C CA . SER A 1 186 ? -9.378 13.145 -2.355 1.00 67.25 186 SER A CA 1
ATOM 1488 C C . SER A 1 186 ? -7.873 13.421 -2.470 1.00 67.25 186 SER A C 1
ATOM 1490 O O . SER A 1 186 ? -7.099 12.920 -1.658 1.00 67.25 186 SER A O 1
ATOM 1492 N N . LYS A 1 187 ? -7.441 14.221 -3.458 1.00 74.25 187 LYS A N 1
ATOM 1493 C CA . LYS A 1 187 ? -6.029 14.611 -3.647 1.00 74.25 187 LYS A CA 1
ATOM 1494 C C . LYS A 1 187 ? -5.576 15.719 -2.702 1.00 74.25 187 LYS A C 1
ATOM 1496 O O . LYS A 1 187 ? -4.384 15.824 -2.429 1.00 74.25 187 LYS A O 1
ATOM 1501 N N . LEU A 1 188 ? -6.507 16.554 -2.247 1.00 77.69 188 LEU A N 1
ATOM 1502 C CA . LEU A 1 188 ? -6.235 17.667 -1.333 1.00 77.69 188 LEU A CA 1
ATOM 1503 C C . LEU A 1 188 ? -6.325 17.241 0.137 1.00 77.69 188 LEU A C 1
ATOM 1505 O O . LEU A 1 188 ? -5.850 17.954 1.020 1.00 77.69 188 LEU A O 1
ATOM 1509 N N . MET A 1 189 ? -6.921 16.079 0.404 1.00 80.44 189 MET A N 1
ATOM 1510 C CA . MET A 1 189 ? -7.054 15.533 1.743 1.00 80.44 189 MET A CA 1
ATOM 1511 C C . MET A 1 189 ? -5.758 14.906 2.257 1.00 80.44 189 MET A C 1
ATOM 1513 O O . MET A 1 189 ? -4.989 14.265 1.543 1.00 80.44 189 MET A O 1
ATOM 1517 N N . THR A 1 190 ? -5.547 15.061 3.559 1.00 86.88 190 THR A N 1
ATOM 1518 C CA . THR A 1 190 ? -4.478 14.364 4.272 1.00 86.88 190 THR A CA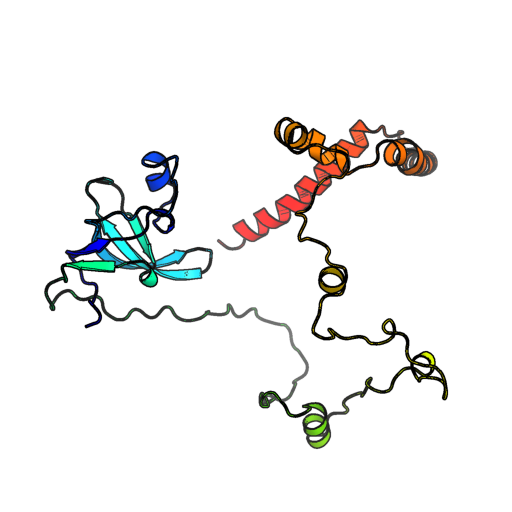 1
ATOM 1519 C C . THR A 1 190 ? -4.813 12.880 4.417 1.00 86.88 190 THR A C 1
ATOM 1521 O O . THR A 1 190 ? -5.976 12.477 4.383 1.00 86.88 190 THR A O 1
ATOM 1524 N N . ILE A 1 191 ? -3.794 12.048 4.641 1.00 85.81 191 ILE A N 1
ATOM 1525 C CA . ILE A 1 191 ? -3.984 10.603 4.854 1.00 85.81 191 ILE A CA 1
ATOM 1526 C C . ILE A 1 191 ? -4.924 10.346 6.041 1.00 85.81 191 ILE A C 1
ATOM 1528 O O . ILE A 1 191 ? -5.775 9.466 5.972 1.00 85.81 191 ILE A O 1
ATOM 1532 N N . LEU A 1 192 ? -4.809 11.147 7.107 1.00 84.75 192 LEU A N 1
ATOM 1533 C CA . LEU A 1 192 ? -5.676 11.044 8.279 1.00 84.75 192 LEU A CA 1
ATOM 1534 C C . LEU A 1 192 ? -7.131 11.375 7.933 1.00 84.75 192 LEU A C 1
ATOM 1536 O O . LEU A 1 192 ? -8.020 10.622 8.319 1.00 84.75 192 LEU A O 1
ATOM 1540 N N . SER A 1 193 ? -7.391 12.451 7.184 1.00 85.00 193 SER A N 1
ATOM 1541 C CA . SER A 1 193 ? -8.768 12.784 6.798 1.00 85.00 193 SER A CA 1
ATOM 1542 C C . SER A 1 193 ? -9.373 11.715 5.889 1.00 85.00 193 SER A C 1
ATOM 1544 O O . SER A 1 193 ? -10.523 11.342 6.087 1.00 85.00 193 SER A O 1
ATOM 1546 N N . LEU A 1 194 ? -8.583 11.147 4.972 1.00 85.69 194 LEU A N 1
ATOM 1547 C CA . LEU A 1 194 ? -9.032 10.037 4.131 1.00 85.69 194 LEU A CA 1
ATOM 1548 C C . LEU A 1 194 ? -9.336 8.775 4.958 1.00 85.69 194 LEU A C 1
ATOM 1550 O O . LEU A 1 194 ? -10.321 8.090 4.703 1.00 85.69 194 LEU A O 1
ATOM 1554 N N . PHE A 1 195 ? -8.507 8.483 5.964 1.00 86.00 195 PHE A N 1
ATOM 1555 C CA . PHE A 1 195 ? -8.723 7.372 6.891 1.00 86.00 195 PHE A CA 1
ATOM 1556 C C . PHE A 1 195 ? -10.005 7.559 7.705 1.00 86.00 195 PHE A C 1
ATOM 1558 O O . PHE A 1 195 ? -10.778 6.617 7.832 1.00 86.00 195 PHE A O 1
ATOM 1565 N N . LEU A 1 196 ? -10.277 8.770 8.200 1.00 86.31 196 LEU A N 1
ATOM 1566 C CA . LEU A 1 196 ? -11.512 9.057 8.932 1.00 86.31 196 LEU A CA 1
ATOM 1567 C C . LEU A 1 196 ? -12.766 8.914 8.057 1.00 86.31 196 LEU A C 1
ATOM 1569 O O . LEU A 1 196 ? -13.794 8.501 8.577 1.00 86.31 196 LEU A O 1
ATOM 1573 N N . CYS A 1 197 ? -12.689 9.154 6.742 1.00 84.88 197 CYS A N 1
ATOM 1574 C CA . CYS A 1 197 ? -13.809 8.892 5.827 1.00 84.88 197 CYS A CA 1
ATOM 1575 C C . CYS A 1 197 ? -14.204 7.407 5.745 1.00 84.88 197 CYS A C 1
ATOM 1577 O O . CYS A 1 197 ? -15.317 7.102 5.325 1.00 84.88 197 CYS A O 1
ATOM 1579 N N . LEU A 1 198 ? -13.318 6.482 6.130 1.00 83.56 198 LEU A N 1
ATOM 1580 C CA . LEU A 1 198 ? -13.630 5.049 6.176 1.00 83.56 198 LEU A CA 1
ATOM 1581 C C . LEU A 1 198 ? -14.470 4.670 7.402 1.00 83.56 198 LEU A C 1
ATOM 1583 O O . LEU A 1 198 ? -15.039 3.580 7.431 1.00 83.56 198 LEU A O 1
ATOM 1587 N N . PHE A 1 199 ? -14.554 5.549 8.403 1.00 85.00 199 PHE A N 1
ATOM 1588 C CA . PHE A 1 199 ? -15.314 5.308 9.621 1.00 85.00 199 PHE A CA 1
ATOM 1589 C C . PHE A 1 199 ? -16.567 6.184 9.651 1.00 85.00 199 PHE A C 1
ATOM 1591 O O . PHE A 1 199 ? -16.465 7.411 9.621 1.00 85.00 199 PHE A O 1
ATOM 1598 N N . PRO A 1 200 ? -17.764 5.593 9.773 1.00 87.50 200 PRO A N 1
ATOM 1599 C CA . PRO A 1 200 ? -18.973 6.373 9.986 1.00 87.50 200 PRO A CA 1
ATOM 1600 C C . PRO A 1 200 ? -18.916 7.035 11.371 1.00 87.50 200 PRO A C 1
ATOM 1602 O O . PRO A 1 200 ? -19.007 6.355 12.393 1.00 87.50 200 PRO A O 1
ATOM 1605 N N . ALA A 1 201 ? -18.756 8.361 11.410 1.00 84.38 201 ALA A N 1
ATOM 1606 C CA . ALA A 1 201 ? -18.609 9.112 12.662 1.00 84.38 201 ALA A CA 1
ATOM 1607 C C . ALA A 1 201 ? -19.820 8.943 13.597 1.00 84.38 201 ALA A C 1
ATOM 1609 O O . ALA A 1 201 ? -19.648 8.760 14.798 1.00 84.38 201 ALA A O 1
ATOM 1610 N N . THR A 1 202 ? -21.032 8.907 13.036 1.00 88.06 202 THR A N 1
ATOM 1611 C CA . THR A 1 202 ? -22.275 8.682 13.792 1.00 88.06 202 THR A CA 1
ATOM 1612 C C . THR A 1 202 ? -22.278 7.325 14.488 1.00 88.06 202 THR A C 1
ATOM 1614 O O . THR A 1 202 ? -22.597 7.233 15.667 1.00 88.06 202 THR A O 1
ATOM 1617 N N . TYR A 1 203 ? -21.842 6.274 13.793 1.00 90.81 203 TYR A N 1
ATOM 1618 C CA . TYR A 1 203 ? -21.751 4.933 14.367 1.00 90.81 203 TYR A CA 1
ATOM 1619 C C . TYR A 1 203 ? -20.696 4.847 15.478 1.00 90.81 203 TYR A C 1
ATOM 1621 O O . TYR A 1 203 ? -20.924 4.197 16.501 1.00 90.81 203 TYR A O 1
ATOM 1629 N N . LEU A 1 204 ? -19.543 5.501 15.286 1.00 90.06 204 LEU A N 1
ATOM 1630 C CA . LEU A 1 204 ? -18.483 5.528 16.294 1.00 90.06 204 LEU A CA 1
ATOM 1631 C C . LEU A 1 204 ? -18.967 6.156 17.605 1.00 90.06 204 LEU A C 1
ATOM 1633 O O . LEU A 1 204 ? -18.740 5.579 18.668 1.00 90.06 204 LEU A O 1
ATOM 1637 N N . ASP A 1 205 ? -19.639 7.303 17.526 1.00 88.19 205 ASP A N 1
ATOM 1638 C CA . ASP A 1 205 ? -20.082 8.039 18.709 1.00 88.19 205 ASP A CA 1
ATOM 1639 C C . ASP A 1 205 ? -21.304 7.398 19.381 1.00 88.19 205 ASP A C 1
ATOM 1641 O O . ASP A 1 205 ? -21.313 7.217 20.600 1.00 88.19 205 ASP A O 1
ATOM 1645 N N . GLU A 1 206 ? -22.324 7.027 18.605 1.00 91.94 206 GLU A N 1
ATOM 1646 C CA . GLU A 1 206 ? -23.612 6.583 19.153 1.00 91.94 206 GLU A CA 1
ATOM 1647 C C . GLU A 1 206 ? -23.603 5.125 19.612 1.00 91.94 206 GLU A C 1
ATOM 1649 O O . GLU A 1 206 ? -24.236 4.798 20.616 1.00 91.94 206 GLU A O 1
ATOM 1654 N N . VAL A 1 207 ? -22.900 4.245 18.893 1.00 93.50 207 VAL A N 1
ATOM 1655 C CA . VAL A 1 207 ? -22.924 2.799 19.156 1.00 93.50 207 VAL A CA 1
ATOM 1656 C C . VAL A 1 207 ? -21.647 2.374 19.867 1.00 93.50 207 VAL A C 1
ATOM 1658 O O . VAL A 1 207 ? -21.689 1.946 21.020 1.00 93.50 207 VAL A O 1
ATOM 1661 N N . LEU A 1 208 ? -20.493 2.540 19.215 1.00 91.81 208 LEU A N 1
ATOM 1662 C CA . LEU A 1 208 ? -19.228 2.000 19.721 1.00 91.81 208 LEU A CA 1
ATOM 1663 C C . LEU A 1 208 ? -18.790 2.660 21.031 1.00 91.81 208 LEU A C 1
ATOM 1665 O O . LEU A 1 208 ? -18.536 1.962 22.012 1.00 91.81 208 LEU A O 1
ATOM 1669 N N . LEU A 1 209 ? -18.714 3.993 21.083 1.00 92.00 209 LEU A N 1
ATOM 1670 C CA . LEU A 1 209 ? -18.299 4.692 22.303 1.00 92.00 209 LEU A CA 1
ATOM 1671 C C . LEU A 1 209 ? -19.311 4.520 23.438 1.00 92.00 209 LEU A C 1
ATOM 1673 O O . LEU A 1 209 ? -18.905 4.422 24.599 1.00 92.00 209 LEU A O 1
ATOM 1677 N N . ALA A 1 210 ? -20.607 4.449 23.131 1.00 92.56 210 ALA A N 1
ATOM 1678 C CA . ALA A 1 210 ? -21.636 4.196 24.134 1.00 92.56 210 ALA A CA 1
ATOM 1679 C C . ALA A 1 210 ? -21.477 2.806 24.770 1.00 92.56 210 ALA A C 1
ATOM 1681 O O . ALA A 1 210 ? -21.508 2.678 25.997 1.00 92.56 210 ALA A O 1
ATOM 1682 N N . GLU A 1 211 ? -21.248 1.769 23.963 1.00 93.31 211 GLU A N 1
ATOM 1683 C CA . GLU A 1 211 ? -21.042 0.403 24.450 1.00 93.31 211 GLU A CA 1
ATOM 1684 C C . GLU A 1 211 ? -19.725 0.238 25.212 1.00 93.31 211 GLU A C 1
ATOM 1686 O O . GLU A 1 211 ? -19.709 -0.369 26.288 1.00 93.31 211 GLU A O 1
ATOM 1691 N N . ILE A 1 212 ? -18.633 0.822 24.707 1.00 93.00 212 ILE A N 1
ATOM 1692 C CA . ILE A 1 212 ? -17.327 0.810 25.379 1.00 93.00 212 ILE A CA 1
ATOM 1693 C C . ILE A 1 212 ? -17.453 1.451 26.762 1.00 93.00 212 ILE A C 1
ATOM 1695 O O . ILE A 1 212 ? -17.077 0.842 27.762 1.00 93.00 212 ILE A O 1
ATOM 1699 N N . ASN A 1 213 ? -18.051 2.641 26.845 1.00 92.94 213 ASN A N 1
ATOM 1700 C CA . ASN A 1 213 ? -18.231 3.330 28.119 1.00 92.94 213 ASN A CA 1
ATOM 1701 C C . ASN A 1 213 ? -19.171 2.572 29.063 1.00 92.94 213 ASN A C 1
ATOM 1703 O O . ASN A 1 213 ? -18.898 2.501 30.259 1.00 92.94 213 ASN A O 1
ATOM 1707 N N . ARG A 1 214 ? -20.219 1.921 28.544 1.00 93.69 214 ARG A N 1
ATOM 1708 C CA . ARG A 1 214 ? -21.096 1.058 29.349 1.00 93.69 214 ARG A CA 1
ATOM 1709 C C . ARG A 1 214 ? -20.348 -0.129 29.959 1.00 93.69 214 ARG A C 1
ATOM 1711 O O . ARG A 1 214 ? -20.684 -0.547 31.065 1.00 93.69 214 ARG A O 1
ATOM 1718 N N . ASN A 1 215 ? -19.369 -0.694 29.255 1.00 92.81 215 ASN A N 1
ATOM 1719 C CA . ASN A 1 215 ? -18.544 -1.782 29.780 1.00 92.81 215 ASN A CA 1
ATOM 1720 C C . ASN A 1 215 ? -17.493 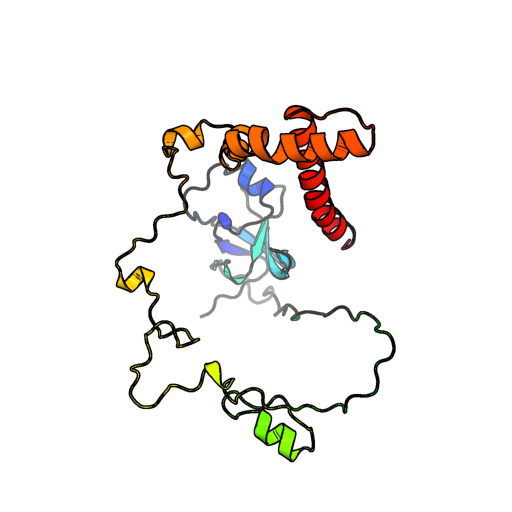-1.277 30.777 1.00 92.81 215 ASN A C 1
ATOM 1722 O O . ASN A 1 215 ? -17.337 -1.877 31.837 1.00 92.81 215 ASN A O 1
ATOM 1726 N N . LEU A 1 216 ? -16.862 -0.135 30.510 1.00 90.56 216 LEU A N 1
ATOM 1727 C CA . LEU A 1 216 ? -15.904 0.482 31.432 1.00 90.56 216 LEU A CA 1
ATOM 1728 C C . LEU A 1 216 ? -16.553 0.924 32.748 1.00 90.56 216 LEU A C 1
ATOM 1730 O O . LEU A 1 216 ? -15.950 0.764 33.807 1.00 90.56 216 LEU A O 1
ATOM 1734 N N . ASP A 1 217 ? -17.797 1.408 32.703 1.00 90.19 217 ASP A N 1
ATOM 1735 C CA . ASP A 1 217 ? -18.564 1.755 33.902 1.00 90.19 217 ASP A CA 1
ATOM 1736 C C . ASP A 1 217 ? -18.775 0.517 34.809 1.00 90.19 217 ASP A C 1
ATOM 1738 O O . ASP A 1 217 ? -18.733 0.642 36.035 1.00 90.19 217 ASP A O 1
ATOM 1742 N N . LYS A 1 218 ? -18.932 -0.695 34.241 1.00 89.75 218 LYS A N 1
ATOM 1743 C CA . LYS A 1 218 ? -19.015 -1.953 35.023 1.00 89.75 218 LYS A CA 1
ATOM 1744 C C . LYS A 1 218 ? -17.697 -2.267 35.729 1.00 89.75 218 LYS A C 1
ATOM 1746 O O . LYS A 1 218 ? -17.700 -2.709 36.875 1.00 89.75 218 LYS A O 1
ATOM 1751 N N . GLU A 1 219 ? -16.584 -2.016 35.050 1.00 88.81 219 GLU A N 1
ATOM 1752 C CA . GLU A 1 219 ? -15.228 -2.230 35.564 1.00 88.81 219 GLU A CA 1
ATOM 1753 C C . GLU A 1 219 ? -14.732 -1.068 36.446 1.00 88.81 219 GLU A C 1
ATOM 1755 O O . GLU A 1 219 ? -13.615 -1.113 36.959 1.00 88.81 219 GLU A O 1
ATOM 1760 N N . LYS A 1 220 ? -15.568 -0.038 36.670 1.00 84.19 220 LYS A N 1
ATOM 1761 C CA . LYS A 1 220 ? -15.239 1.205 37.396 1.00 84.19 220 LYS A CA 1
ATOM 1762 C C . LYS A 1 220 ? -14.032 1.948 36.811 1.00 84.19 220 LYS A C 1
ATOM 1764 O O . LYS A 1 220 ? -13.313 2.648 37.527 1.00 84.19 220 LYS A O 1
ATOM 1769 N N . ALA A 1 221 ? -13.810 1.797 35.513 1.00 85.62 221 ALA A N 1
ATOM 1770 C CA . ALA A 1 221 ? -12.761 2.487 34.788 1.00 85.62 221 ALA A CA 1
ATOM 1771 C C . ALA A 1 221 ? -13.214 3.888 34.343 1.00 85.62 221 ALA A C 1
ATOM 1773 O O . ALA A 1 221 ? -14.388 4.256 34.402 1.00 85.62 221 ALA A O 1
ATOM 1774 N N . ARG A 1 222 ? -12.252 4.703 33.899 1.00 88.19 222 ARG A N 1
ATOM 1775 C CA . ARG A 1 222 ? -12.515 6.040 33.356 1.00 88.19 222 ARG A CA 1
ATOM 1776 C C . ARG A 1 222 ? -13.195 5.932 31.985 1.00 88.19 222 ARG A C 1
ATOM 1778 O O . ARG A 1 222 ? -12.767 5.141 31.152 1.00 88.19 222 ARG A O 1
ATOM 1785 N N . ARG A 1 223 ? -14.193 6.786 31.733 1.00 87.94 223 ARG A N 1
ATOM 1786 C CA . ARG A 1 223 ? -14.838 6.920 30.417 1.00 87.94 223 ARG A CA 1
ATOM 1787 C C . ARG A 1 223 ? -13.875 7.447 29.355 1.00 87.94 223 ARG A C 1
ATOM 1789 O O . ARG A 1 223 ? -13.098 8.363 29.623 1.00 87.94 223 ARG A O 1
ATOM 1796 N N . ILE A 1 224 ? -13.999 6.892 28.157 1.00 90.38 224 ILE A N 1
ATOM 1797 C CA . ILE A 1 224 ? -13.148 7.139 26.998 1.00 90.38 224 ILE A CA 1
ATOM 1798 C C . ILE A 1 224 ? -13.880 8.040 26.001 1.00 90.38 224 ILE A C 1
ATOM 1800 O O . ILE A 1 224 ? -15.069 7.859 25.725 1.00 90.38 224 ILE A O 1
ATOM 1804 N N . GLY A 1 225 ? -13.153 9.014 25.452 1.00 90.31 225 GLY A N 1
ATOM 1805 C CA . GLY A 1 225 ? -13.615 9.859 24.347 1.00 90.31 225 GLY A CA 1
ATOM 1806 C C . GLY A 1 225 ? -13.083 9.405 22.984 1.00 90.31 225 GLY A C 1
ATOM 1807 O O . GLY A 1 225 ? -12.126 8.633 22.898 1.00 90.31 225 GLY A O 1
ATOM 1808 N N . LEU A 1 226 ? -13.637 9.956 21.899 1.00 88.69 226 LEU A N 1
ATOM 1809 C CA . LEU A 1 226 ? -13.242 9.620 20.523 1.00 88.69 226 LEU A CA 1
ATOM 1810 C C . LEU A 1 226 ? -11.731 9.775 20.273 1.00 88.69 226 LEU A C 1
ATOM 1812 O O . LEU A 1 226 ? -11.114 8.936 19.622 1.00 88.69 226 LEU A O 1
ATOM 1816 N N . GLY A 1 227 ? -11.097 10.803 20.844 1.00 89.19 227 GLY A N 1
ATOM 1817 C CA . GLY A 1 227 ? -9.653 11.013 20.698 1.00 89.19 227 GLY A CA 1
ATOM 1818 C C . GLY A 1 227 ? -8.795 9.909 21.330 1.00 89.19 227 GLY A C 1
ATOM 1819 O O . GLY A 1 227 ? -7.765 9.533 20.774 1.00 89.19 227 GLY A O 1
ATOM 1820 N N . GLU A 1 228 ? -9.211 9.362 22.471 1.00 90.56 228 GLU A N 1
ATOM 1821 C CA . GLU A 1 228 ? -8.515 8.252 23.133 1.00 90.56 228 GLU A CA 1
ATOM 1822 C C . GLU A 1 228 ? -8.734 6.937 22.375 1.00 90.56 228 GLU A C 1
ATOM 182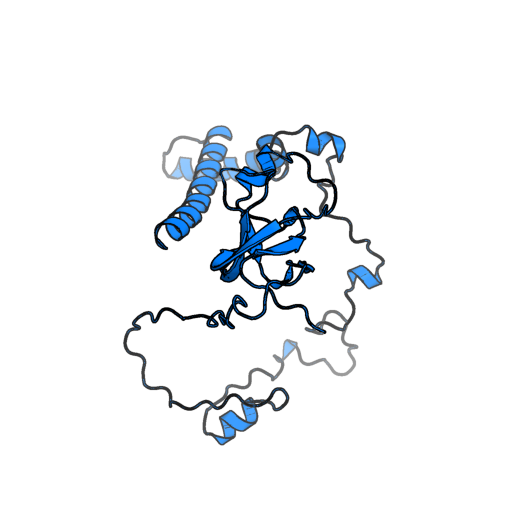4 O O . GLU A 1 228 ? -7.787 6.176 22.174 1.00 90.56 228 GLU A O 1
ATOM 1829 N N . PHE A 1 229 ? -9.943 6.726 21.852 1.00 90.38 229 PHE A N 1
ATOM 1830 C CA . PHE A 1 229 ? -10.249 5.599 20.975 1.00 90.38 229 PHE A CA 1
ATOM 1831 C C . PHE A 1 229 ? -9.417 5.623 19.678 1.00 90.38 229 PHE A C 1
ATOM 1833 O O . PHE A 1 229 ? -8.830 4.612 19.290 1.00 90.38 229 PHE A O 1
ATOM 1840 N N . LEU A 1 230 ? -9.265 6.788 19.040 1.00 90.06 230 LEU A N 1
ATOM 1841 C CA . LEU A 1 230 ? -8.406 6.931 17.860 1.00 90.06 230 LEU A CA 1
ATOM 1842 C C . LEU A 1 230 ? -6.922 6.693 18.179 1.00 90.06 230 LEU A C 1
ATOM 1844 O O . LEU A 1 230 ? -6.210 6.104 17.366 1.00 90.06 230 LEU A O 1
ATOM 1848 N N . ARG A 1 231 ? -6.442 7.097 19.364 1.00 91.44 231 ARG A N 1
ATOM 1849 C CA . ARG A 1 231 ? -5.075 6.770 19.816 1.00 91.44 231 ARG A CA 1
ATOM 1850 C C . ARG A 1 231 ? -4.882 5.267 19.981 1.00 91.44 231 ARG A C 1
ATOM 1852 O O . ARG A 1 231 ? -3.849 4.746 19.566 1.00 91.44 231 ARG A O 1
ATOM 1859 N N . PHE A 1 232 ? -5.872 4.578 20.544 1.00 90.75 232 PHE A N 1
ATOM 1860 C CA . PHE A 1 232 ? -5.861 3.124 20.661 1.00 90.75 232 PHE A CA 1
ATOM 1861 C C . PHE A 1 232 ? -5.779 2.451 19.283 1.00 90.75 232 PHE A C 1
ATOM 1863 O O . PHE A 1 232 ? -4.891 1.628 19.066 1.00 90.75 232 PHE A O 1
ATOM 1870 N N . LEU A 1 233 ? -6.609 2.861 18.318 1.00 90.44 233 LEU A N 1
ATOM 1871 C CA . LEU A 1 233 ? -6.526 2.367 16.936 1.00 90.44 233 LEU A CA 1
ATOM 1872 C C . LEU A 1 233 ? -5.163 2.654 16.286 1.00 90.44 233 LEU A C 1
ATOM 1874 O O . LEU A 1 233 ? -4.607 1.794 15.601 1.00 90.44 233 LEU A O 1
ATOM 1878 N N . GLY A 1 234 ? -4.589 3.832 16.538 1.00 90.12 234 GLY A N 1
ATOM 1879 C CA . GLY A 1 234 ? -3.241 4.181 16.089 1.00 90.12 234 GLY A CA 1
ATOM 1880 C C . GLY A 1 234 ? -2.165 3.240 16.645 1.00 90.12 234 GLY A C 1
ATOM 1881 O O . GLY A 1 234 ? -1.287 2.811 15.896 1.00 90.12 234 GLY A O 1
ATOM 1882 N N . LEU A 1 235 ? -2.260 2.858 17.925 1.00 92.31 235 LEU A N 1
ATOM 1883 C CA . LEU A 1 235 ? -1.371 1.860 18.530 1.00 92.31 235 LEU A CA 1
ATOM 1884 C C . LEU A 1 235 ? -1.504 0.493 17.855 1.00 92.31 235 LEU A C 1
ATOM 1886 O O . LEU A 1 235 ? -0.494 -0.143 17.566 1.00 92.31 235 LEU A O 1
ATOM 1890 N N . TRP A 1 236 ? -2.727 0.049 17.566 1.00 89.94 236 TRP A N 1
ATOM 1891 C CA . TRP A 1 236 ? -2.959 -1.208 16.847 1.00 89.94 236 TRP A CA 1
ATOM 1892 C C . TRP A 1 236 ? -2.340 -1.202 15.457 1.00 89.94 236 TRP A C 1
ATOM 1894 O O . TRP A 1 236 ? -1.664 -2.158 15.077 1.00 89.94 236 TRP A O 1
ATOM 1904 N N . TYR A 1 237 ? -2.510 -0.106 14.719 1.00 87.94 237 TYR A N 1
ATOM 1905 C CA . TYR A 1 237 ? -1.898 0.044 13.404 1.00 87.94 237 TYR A CA 1
ATOM 1906 C C . TYR A 1 237 ? -0.364 0.029 13.487 1.00 87.94 237 TYR A C 1
ATOM 1908 O O . TYR A 1 237 ? 0.304 -0.619 12.679 1.00 87.94 237 TYR A O 1
ATOM 1916 N N . TYR A 1 238 ? 0.202 0.677 14.508 1.00 87.88 238 TYR A N 1
ATOM 1917 C CA . TYR A 1 238 ? 1.638 0.649 14.775 1.00 87.88 238 TYR A CA 1
ATOM 1918 C C . TYR A 1 238 ? 2.142 -0.768 15.097 1.00 87.88 238 TYR A C 1
ATOM 1920 O O . TYR A 1 238 ? 3.116 -1.222 14.498 1.00 87.88 238 TYR A O 1
ATOM 1928 N N . MET A 1 239 ? 1.448 -1.509 15.966 1.00 87.19 239 MET A N 1
ATOM 1929 C CA . MET A 1 239 ? 1.791 -2.899 16.295 1.00 87.19 239 MET A CA 1
ATOM 1930 C C . MET A 1 239 ? 1.692 -3.830 15.078 1.00 87.19 239 MET A C 1
ATOM 1932 O O . MET A 1 239 ? 2.570 -4.668 14.866 1.00 87.19 239 MET A O 1
ATOM 1936 N N . ALA A 1 240 ? 0.672 -3.654 14.234 1.00 84.31 240 ALA A N 1
ATOM 1937 C CA . ALA A 1 240 ? 0.539 -4.398 12.984 1.00 84.31 240 ALA A CA 1
ATOM 1938 C C . ALA A 1 240 ? 1.703 -4.110 12.014 1.00 84.31 240 ALA A C 1
ATOM 1940 O O . ALA A 1 240 ? 2.198 -5.016 11.340 1.00 84.31 240 ALA A O 1
ATOM 1941 N N . GLY A 1 241 ? 2.182 -2.862 11.975 1.00 77.50 241 GLY A N 1
ATOM 1942 C CA . GLY A 1 241 ? 3.356 -2.464 11.198 1.00 77.50 241 GLY A CA 1
ATOM 1943 C C . GLY A 1 241 ? 4.674 -3.028 11.741 1.00 77.50 241 GLY A C 1
ATOM 1944 O O . GLY A 1 241 ? 5.532 -3.436 10.957 1.00 77.50 241 GLY A O 1
ATOM 1945 N N . LEU A 1 242 ? 4.829 -3.112 13.065 1.00 69.69 242 LEU A N 1
ATOM 1946 C CA . LEU A 1 242 ? 6.051 -3.600 13.713 1.00 69.69 242 LEU A CA 1
ATOM 1947 C C . LEU A 1 242 ? 6.355 -5.072 13.414 1.00 69.69 242 LEU A C 1
ATOM 1949 O O . LEU A 1 242 ? 7.522 -5.415 13.226 1.00 69.69 242 LEU A O 1
ATOM 1953 N N . ARG A 1 243 ? 5.336 -5.935 13.286 1.00 56.47 243 ARG A N 1
ATOM 1954 C CA . ARG A 1 243 ? 5.550 -7.340 12.887 1.00 56.47 243 ARG A CA 1
ATOM 1955 C C . ARG A 1 243 ? 6.260 -7.458 11.537 1.00 56.47 243 ARG A C 1
ATOM 1957 O O . ARG A 1 243 ? 7.126 -8.311 11.396 1.00 56.47 243 ARG A O 1
ATOM 1964 N N . ARG A 1 244 ? 5.977 -6.564 10.579 1.00 52.41 244 ARG A N 1
ATOM 1965 C CA . ARG A 1 244 ? 6.679 -6.541 9.281 1.00 52.41 244 ARG A CA 1
ATOM 1966 C C . ARG A 1 244 ? 8.137 -6.097 9.396 1.00 52.41 244 ARG A C 1
ATOM 1968 O O . ARG A 1 244 ? 8.952 -6.527 8.587 1.00 52.41 244 ARG A O 1
ATOM 1975 N N . ILE A 1 245 ? 8.465 -5.247 10.369 1.00 52.06 245 ILE A N 1
ATOM 1976 C CA . ILE A 1 245 ? 9.837 -4.778 10.600 1.00 52.06 245 ILE A CA 1
ATOM 1977 C C . ILE A 1 245 ? 10.656 -5.872 11.288 1.00 52.06 245 ILE A C 1
ATOM 1979 O O . ILE A 1 245 ? 11.759 -6.154 10.834 1.00 52.06 245 ILE A O 1
ATOM 1983 N N . LEU A 1 246 ? 10.098 -6.559 12.290 1.00 50.09 246 LEU A N 1
ATOM 1984 C CA . LEU A 1 246 ? 10.790 -7.659 12.970 1.00 50.09 246 LEU A CA 1
ATOM 1985 C C . LEU A 1 246 ? 11.051 -8.855 12.043 1.00 50.09 246 LEU A C 1
ATOM 1987 O O . LEU A 1 246 ? 12.144 -9.406 12.073 1.00 50.09 246 LEU A O 1
ATOM 1991 N N . THR A 1 247 ? 10.127 -9.195 11.136 1.00 51.66 247 THR A N 1
ATOM 1992 C CA . THR A 1 247 ? 10.384 -10.215 10.097 1.00 51.66 247 THR A CA 1
ATOM 1993 C C . THR A 1 247 ? 11.396 -9.769 9.034 1.00 51.66 247 THR A C 1
ATOM 1995 O O . THR A 1 247 ? 11.945 -10.602 8.325 1.00 51.66 247 THR A O 1
ATOM 1998 N N . LEU A 1 248 ? 11.640 -8.460 8.883 1.00 50.44 248 LEU A N 1
ATOM 1999 C CA . LEU A 1 248 ? 12.671 -7.931 7.979 1.00 50.44 248 LEU A CA 1
ATOM 2000 C C . LEU A 1 248 ? 14.049 -7.847 8.648 1.00 50.44 248 LEU A C 1
ATOM 2002 O O . LEU A 1 248 ? 15.051 -7.903 7.943 1.00 50.44 248 LEU A O 1
ATOM 2006 N N . THR A 1 249 ? 14.111 -7.717 9.976 1.00 47.94 249 THR A N 1
ATOM 2007 C CA . THR A 1 249 ? 15.370 -7.678 10.737 1.00 47.94 249 THR A CA 1
ATOM 2008 C C . THR A 1 249 ? 15.807 -9.040 11.267 1.00 47.94 249 THR A C 1
ATOM 2010 O O . THR A 1 249 ? 16.986 -9.207 11.529 1.00 47.94 249 THR A O 1
ATOM 2013 N N . ALA A 1 250 ? 14.893 -10.006 11.415 1.00 48.66 250 ALA A N 1
ATOM 2014 C CA . ALA A 1 250 ? 15.215 -11.387 11.795 1.00 48.66 250 ALA A CA 1
ATOM 2015 C C . ALA A 1 250 ? 15.662 -12.265 10.606 1.00 48.66 250 ALA A C 1
ATOM 2017 O O . ALA A 1 250 ? 16.011 -13.421 10.798 1.00 48.66 250 ALA A O 1
ATOM 2018 N N . GLY A 1 251 ? 15.639 -11.722 9.382 1.00 51.19 251 GLY A N 1
ATOM 2019 C CA . GLY A 1 251 ? 16.195 -12.347 8.175 1.00 51.19 251 GLY A CA 1
ATOM 2020 C C . GLY A 1 251 ? 17.525 -11.727 7.728 1.00 51.19 251 GLY A C 1
ATOM 2021 O O . GLY A 1 251 ? 17.774 -11.651 6.520 1.00 51.19 251 GLY A O 1
ATOM 2022 N N . LEU A 1 252 ? 18.311 -11.208 8.679 1.00 40.06 252 LEU A N 1
ATOM 2023 C CA . LEU A 1 252 ? 19.691 -10.743 8.509 1.00 40.06 252 LEU A CA 1
ATOM 2024 C C . LEU A 1 252 ? 20.631 -11.596 9.357 1.00 40.06 252 LEU A C 1
ATOM 2026 O O . LEU A 1 252 ? 20.293 -11.804 10.542 1.00 40.06 252 LEU A O 1
#